Protein AF-A0A6L6R3C2-F1 (afdb_monomer_lite)

Sequence (253 aa):
MSSRANVQSPATWKSRLSQTGWVLLPLRMFLGITLVYAGLLKFFDASYLDPNSPNGVQAQMLASAATSPISGLVTFSAEHATLFGLSIAFGELIAGLGIVLGVWTRVAALGGLLLSLSFFLTVSWGTDPYFFGPDIVFLFAFTPLVIGGDGGVLSFAAVIARATRRRMRLAVPAPAFESQEIVADVHRRTVLRTGATVAVIGAGALAVGAIGRTVAGNTPTASAPAAGVPAATAAAASGSATPGGVKIADAAS

Radius of gyration: 25.11 Å; chains: 1; bounding box: 84×54×78 Å

Foldseek 3Di:
DDDPDPPPDPCDPVNLCVQLLSVCVVLLLVQLVVLQVQLVCLVPDPLQLDCPRCNHQLVQLCVLLVQFPPNVVSVVCSVVRNVVSNVSSVLSNVLSCCSQQLPPQLVSLVSQLVSLVVCLRRPQRPDPPSVLDCSVVSNVSSVSCNVVPNSLPNHPLVVLLQVLCVVVVHDPPDDPDDPPVVVVVSVVVSNVVSVVVVVVVVVVVVVVVVVVVVVVVPDDDDDDDDDDDDPPDDPDDDDPDDPDDDDPDDDDD

pLDDT: mean 71.11, std 18.71, range [26.91, 94.0]

Structure (mmCIF, N/CA/C/O backbone):
data_AF-A0A6L6R3C2-F1
#
_entry.id   AF-A0A6L6R3C2-F1
#
loop_
_atom_site.group_PDB
_atom_site.id
_atom_site.type_symbol
_atom_site.label_atom_id
_atom_site.label_alt_id
_atom_site.label_comp_id
_atom_site.label_asym_id
_atom_site.label_entity_id
_atom_site.label_seq_id
_atom_site.pdbx_PDB_ins_code
_atom_site.Cartn_x
_atom_site.Cartn_y
_atom_site.Cartn_z
_atom_site.occupancy
_atom_site.B_iso_or_equiv
_atom_site.auth_seq_id
_atom_site.auth_comp_id
_atom_site.auth_asym_id
_atom_site.auth_atom_id
_atom_site.pdbx_PDB_model_num
ATOM 1 N N . MET A 1 1 ? -34.754 17.563 41.483 1.00 44.62 1 MET A N 1
ATOM 2 C CA . MET A 1 1 ? -33.905 16.513 40.876 1.00 44.62 1 MET A CA 1
ATOM 3 C C . MET A 1 1 ? -33.628 16.897 39.424 1.00 44.62 1 MET A C 1
ATOM 5 O O . MET A 1 1 ? -34.374 16.501 38.542 1.00 44.62 1 MET A O 1
ATOM 9 N N . SER A 1 2 ? -32.624 17.745 39.173 1.00 43.47 2 SER A N 1
ATOM 10 C CA . SER A 1 2 ? -32.295 18.186 37.808 1.00 43.47 2 SER A CA 1
ATOM 11 C C . SER A 1 2 ? -31.292 17.233 37.171 1.00 43.47 2 SER A C 1
ATOM 13 O O . SER A 1 2 ? -30.131 17.178 37.574 1.00 43.47 2 SER A O 1
ATOM 15 N N . SER A 1 3 ? -31.768 16.491 36.174 1.00 59.44 3 SER A N 1
ATOM 16 C CA . SER A 1 3 ? -30.964 15.696 35.250 1.00 59.44 3 SER A CA 1
ATOM 17 C C . SER A 1 3 ? -30.033 16.630 34.471 1.00 59.44 3 SER A C 1
ATOM 19 O O . SER A 1 3 ? -30.483 17.405 33.627 1.00 59.44 3 SER A O 1
ATOM 21 N N . ARG A 1 4 ? -28.732 16.620 34.786 1.00 50.94 4 ARG A N 1
ATOM 22 C CA . ARG A 1 4 ? -27.731 17.303 33.960 1.00 50.94 4 ARG A CA 1
ATOM 23 C C . ARG A 1 4 ? -27.553 16.488 32.685 1.00 50.94 4 ARG A C 1
ATOM 25 O O . ARG A 1 4 ? -26.914 15.439 32.698 1.00 50.94 4 ARG A O 1
ATOM 32 N N . ALA A 1 5 ? -28.123 16.988 31.593 1.00 53.25 5 ALA A N 1
ATOM 33 C CA . ALA A 1 5 ? -27.791 16.555 30.249 1.00 53.25 5 ALA A CA 1
ATOM 34 C C . ALA A 1 5 ? -26.268 16.647 30.071 1.00 53.25 5 ALA A C 1
ATOM 36 O O . ALA A 1 5 ? -25.684 17.728 30.147 1.00 53.25 5 ALA A O 1
ATOM 37 N N . ASN A 1 6 ? -25.620 15.497 29.895 1.00 45.56 6 ASN A N 1
ATOM 38 C CA . ASN A 1 6 ? -24.204 15.407 29.581 1.00 45.56 6 ASN A CA 1
ATOM 39 C C . ASN A 1 6 ? -24.012 15.913 28.143 1.00 45.56 6 ASN A C 1
ATOM 41 O O . ASN A 1 6 ? -24.114 15.145 27.186 1.00 45.56 6 ASN A O 1
ATOM 45 N N . VAL A 1 7 ? -23.834 17.227 27.987 1.00 52.66 7 VAL A N 1
ATOM 46 C CA . VAL A 1 7 ? -23.493 17.849 26.706 1.00 52.66 7 VAL A CA 1
ATOM 47 C C . VAL A 1 7 ? -22.092 17.363 26.350 1.00 52.66 7 VAL A C 1
ATOM 49 O O . VAL A 1 7 ? -21.101 17.810 26.922 1.00 52.66 7 VAL A O 1
ATOM 52 N N . GLN A 1 8 ? -22.015 16.393 25.441 1.00 51.25 8 GLN A N 1
ATOM 53 C CA . GLN A 1 8 ? -20.756 15.937 24.865 1.00 51.25 8 GLN A CA 1
ATOM 54 C C . GLN A 1 8 ? -20.108 17.124 24.147 1.00 51.25 8 GLN A C 1
ATOM 56 O O . GLN A 1 8 ? -20.566 17.533 23.080 1.00 51.25 8 GLN A O 1
ATOM 61 N N . SER A 1 9 ? -19.064 17.704 24.743 1.00 55.22 9 SER A N 1
ATOM 62 C CA . SER A 1 9 ? -18.285 18.767 24.110 1.00 55.22 9 SER A CA 1
ATOM 63 C C . SER A 1 9 ? -17.802 18.300 22.730 1.00 55.22 9 SER A C 1
ATOM 65 O O . SER A 1 9 ? -17.261 17.192 22.629 1.00 55.22 9 SER A O 1
ATOM 67 N N . PRO A 1 10 ? -17.973 19.101 21.662 1.00 55.84 10 PRO A N 1
ATOM 68 C CA . PRO A 1 10 ? -17.524 18.721 20.330 1.00 55.84 10 PRO A CA 1
ATOM 69 C C . PRO A 1 10 ? -16.019 18.447 20.365 1.00 55.84 10 PRO A C 1
ATOM 71 O O . PRO A 1 10 ? -15.247 19.236 20.909 1.00 55.84 10 PRO A O 1
ATOM 74 N N . ALA A 1 11 ? -15.607 17.301 19.816 1.00 61.47 11 ALA A N 1
ATOM 75 C CA . ALA A 1 11 ? -14.215 16.868 19.803 1.00 61.47 11 ALA A CA 1
ATOM 76 C C . ALA A 1 11 ? -13.318 17.969 19.214 1.00 61.47 11 ALA A C 1
ATOM 78 O O . ALA A 1 11 ? -13.349 18.240 18.011 1.00 61.47 11 ALA A O 1
ATOM 79 N N . THR A 1 12 ? -12.529 18.614 20.073 1.00 75.75 12 THR A N 1
ATOM 80 C CA . TH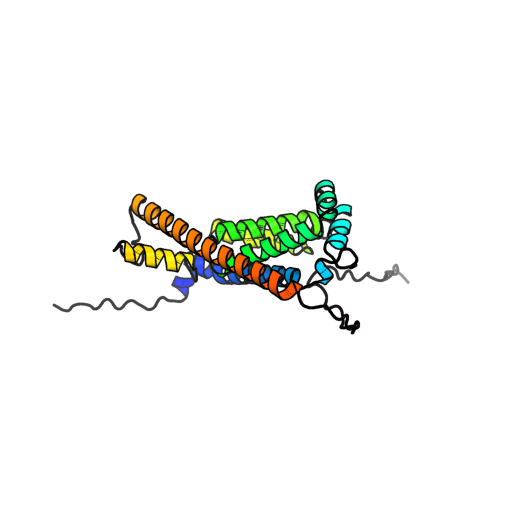R A 1 12 ? -11.625 19.701 19.692 1.00 75.75 12 THR A CA 1
ATOM 81 C C . THR A 1 12 ? -10.519 19.163 18.781 1.00 75.75 12 THR A C 1
ATOM 83 O O . THR A 1 12 ? -10.113 18.005 18.903 1.00 75.75 12 THR A O 1
ATOM 86 N N . TRP A 1 13 ? -10.000 19.996 17.872 1.00 68.06 13 TRP A N 1
ATOM 87 C CA . TRP A 1 13 ? -8.910 19.643 16.943 1.00 68.06 13 TRP A CA 1
ATOM 88 C C . TRP A 1 13 ? -7.701 19.006 17.651 1.00 68.06 13 TRP A C 1
ATOM 90 O O . TRP A 1 13 ? -7.131 18.029 17.169 1.00 68.06 13 TRP A O 1
ATOM 100 N N . LYS A 1 14 ? -7.389 19.473 18.867 1.00 71.69 14 LYS A N 1
ATOM 101 C CA . LYS A 1 14 ? -6.344 18.903 19.731 1.00 71.69 14 LYS A CA 1
ATOM 102 C C . LYS A 1 14 ? -6.586 17.427 20.084 1.00 71.69 14 LYS A C 1
ATOM 104 O O . LYS A 1 14 ? -5.636 16.656 20.084 1.00 71.69 14 LYS A O 1
ATOM 109 N N . SER A 1 15 ? -7.837 17.017 20.317 1.00 70.25 15 SER A N 1
ATOM 110 C CA . SER A 1 15 ? -8.181 15.610 20.599 1.00 70.25 15 SER A CA 1
ATOM 111 C C . SER A 1 15 ? -8.062 14.696 19.375 1.00 70.25 15 SER A C 1
ATOM 113 O O . SER A 1 15 ? -7.921 13.486 19.522 1.00 70.25 15 SER A O 1
ATOM 115 N N . ARG A 1 16 ? -8.117 15.260 18.159 1.00 68.06 16 ARG A N 1
ATOM 116 C CA . ARG A 1 16 ? -7.862 14.507 16.925 1.00 68.06 16 ARG A CA 1
ATOM 117 C C . ARG A 1 16 ? -6.367 14.317 16.717 1.00 68.06 16 ARG A C 1
ATOM 119 O O . ARG A 1 16 ? -5.947 13.209 16.425 1.00 68.06 16 ARG A O 1
ATOM 126 N N . LEU A 1 17 ? -5.563 15.354 16.952 1.00 67.62 17 LEU A N 1
ATOM 127 C CA . LEU A 1 17 ? -4.101 15.281 16.843 1.00 67.62 17 LEU A CA 1
ATOM 128 C C . LEU A 1 17 ? -3.444 14.358 17.881 1.00 67.62 17 LEU A C 1
ATOM 130 O O . LEU A 1 17 ? -2.352 13.863 17.637 1.00 67.62 17 LEU A O 1
ATOM 134 N N . SER A 1 18 ? -4.093 14.086 19.016 1.00 67.50 18 SER A N 1
ATOM 135 C CA . SER A 1 18 ? -3.603 13.086 19.973 1.00 67.50 18 SER A CA 1
ATOM 136 C C . SER A 1 18 ? -3.892 11.641 19.549 1.00 67.50 18 SER A C 1
ATOM 138 O O . SER A 1 18 ? -3.352 10.709 20.140 1.00 67.50 18 SER A O 1
ATOM 140 N N . GLN A 1 19 ? -4.732 11.428 18.531 1.00 79.00 19 GLN A N 1
ATOM 141 C CA . GLN A 1 19 ? -5.006 10.104 17.984 1.00 79.00 19 GLN A CA 1
ATOM 142 C C . GLN A 1 19 ? -4.028 9.805 16.847 1.00 79.00 19 GLN A C 1
ATOM 144 O O . GLN A 1 19 ? -4.061 10.446 15.796 1.00 79.00 19 GLN A O 1
ATOM 149 N N . THR A 1 20 ? -3.207 8.768 17.027 1.00 78.38 20 THR A N 1
ATOM 150 C CA . THR A 1 20 ? -2.186 8.320 16.063 1.00 78.38 20 THR A CA 1
ATOM 151 C C . THR A 1 20 ? -2.719 8.200 14.630 1.00 78.38 20 THR A C 1
ATOM 153 O O . THR A 1 20 ? -2.033 8.579 13.686 1.00 78.38 20 THR A O 1
ATOM 156 N N . GLY A 1 21 ? -3.967 7.747 14.452 1.00 80.38 21 GLY A N 1
ATOM 157 C CA . GLY A 1 21 ? -4.577 7.598 13.127 1.00 80.38 21 GLY A CA 1
ATOM 158 C C . GLY A 1 21 ? -4.768 8.909 12.357 1.00 80.38 21 GLY A C 1
ATOM 159 O O . GLY A 1 21 ? -4.626 8.910 11.141 1.00 80.38 21 GLY A O 1
ATOM 160 N N . TRP A 1 22 ? -5.046 10.030 13.031 1.00 82.62 22 TRP A N 1
ATOM 161 C CA . TRP A 1 22 ? -5.180 11.338 12.371 1.00 82.62 22 TRP A CA 1
ATOM 162 C C . TRP A 1 22 ? -3.826 11.944 12.011 1.00 82.62 22 TRP A C 1
ATOM 164 O O . TRP A 1 22 ? -3.711 12.588 10.973 1.00 82.62 22 TRP A O 1
ATOM 174 N N . VAL A 1 23 ? -2.805 11.709 12.838 1.00 87.19 23 VAL A N 1
ATOM 175 C CA . VAL A 1 23 ? -1.434 12.179 12.583 1.00 87.19 23 VAL A CA 1
ATOM 176 C C . VAL A 1 23 ? -0.817 11.447 11.395 1.00 87.19 23 VAL A C 1
ATOM 178 O O . VAL A 1 23 ? -0.173 12.066 10.555 1.00 87.19 23 VAL A O 1
ATOM 181 N N . LEU A 1 24 ? -1.053 10.137 11.288 1.00 88.06 24 LEU A N 1
ATOM 182 C CA . LEU A 1 24 ? -0.548 9.328 10.179 1.00 88.06 24 LEU A CA 1
ATOM 183 C C . LEU A 1 24 ? -1.368 9.485 8.895 1.00 88.06 24 LEU A C 1
ATOM 185 O O . LEU A 1 24 ? -0.933 9.022 7.845 1.00 88.06 24 LEU A O 1
ATOM 189 N N . LEU A 1 25 ? -2.538 10.128 8.943 1.00 89.62 25 LEU A N 1
ATOM 190 C CA . LEU A 1 25 ? -3.446 10.196 7.801 1.00 89.62 25 LEU A CA 1
ATOM 191 C C . LEU A 1 25 ? -2.860 10.925 6.579 1.00 89.62 25 LEU A C 1
ATOM 193 O O . LEU A 1 25 ? -2.966 10.376 5.483 1.00 89.62 25 LEU A O 1
ATOM 197 N N . PRO A 1 26 ? -2.218 12.104 6.707 1.00 92.25 26 PRO A N 1
ATOM 198 C CA . PRO A 1 26 ? -1.618 12.778 5.557 1.00 92.25 26 PRO A CA 1
ATOM 199 C C . PRO A 1 26 ? -0.514 11.934 4.915 1.00 92.25 26 PRO A C 1
ATOM 201 O O . PRO A 1 26 ? -0.502 11.755 3.701 1.00 92.25 26 PRO A O 1
ATOM 204 N N . LEU A 1 27 ? 0.354 11.342 5.743 1.00 92.81 27 LEU A N 1
ATOM 205 C CA . LEU A 1 27 ? 1.420 10.444 5.298 1.00 92.81 27 LEU A CA 1
ATOM 206 C C . LEU A 1 27 ? 0.847 9.219 4.575 1.00 92.81 27 LEU A C 1
ATOM 208 O O . LEU A 1 27 ? 1.305 8.853 3.495 1.00 92.81 27 LEU A O 1
ATOM 212 N N . ARG A 1 28 ? -0.203 8.620 5.143 1.00 92.50 28 ARG A N 1
ATOM 213 C CA . ARG A 1 28 ? -0.922 7.477 4.573 1.00 92.50 28 ARG A CA 1
ATOM 214 C C . ARG A 1 28 ? -1.489 7.793 3.195 1.00 92.50 28 ARG A C 1
ATOM 216 O O . ARG A 1 28 ? -1.320 6.996 2.277 1.00 92.50 28 ARG A O 1
ATOM 223 N N . MET A 1 29 ? -2.158 8.936 3.055 1.00 93.38 29 MET A N 1
ATOM 224 C CA . MET A 1 29 ? -2.738 9.354 1.780 1.00 93.38 29 MET A CA 1
ATOM 225 C C . MET A 1 29 ? -1.647 9.631 0.751 1.00 93.38 29 MET A C 1
ATOM 227 O O . MET A 1 29 ? -1.752 9.146 -0.368 1.00 93.38 29 MET A O 1
ATOM 231 N N . PHE A 1 30 ? -0.583 10.335 1.138 1.00 94.00 30 PHE A N 1
ATOM 232 C CA . PHE A 1 30 ? 0.537 10.625 0.248 1.00 94.00 30 PHE A CA 1
ATOM 233 C C . PHE A 1 30 ? 1.193 9.344 -0.287 1.00 94.00 30 PHE A C 1
ATOM 235 O O . PHE A 1 30 ? 1.279 9.159 -1.499 1.00 94.00 30 PHE A O 1
ATOM 242 N N . LEU A 1 31 ? 1.582 8.421 0.596 1.00 93.50 31 LEU A N 1
ATOM 243 C CA . LEU A 1 31 ? 2.241 7.175 0.195 1.00 93.50 31 LEU A CA 1
ATOM 244 C C . LEU A 1 31 ? 1.310 6.247 -0.588 1.00 93.50 31 LEU A C 1
ATOM 246 O O . LEU A 1 31 ? 1.700 5.692 -1.613 1.00 93.50 31 LEU A O 1
ATOM 250 N N . GLY A 1 32 ? 0.066 6.100 -0.129 1.00 90.81 32 GLY A N 1
ATOM 251 C CA . GLY A 1 32 ? -0.917 5.248 -0.787 1.00 90.81 32 GLY A CA 1
ATOM 252 C C . GLY A 1 32 ? -1.272 5.742 -2.190 1.00 90.81 32 GLY A C 1
ATOM 253 O O . GLY A 1 32 ? -1.246 4.955 -3.132 1.00 90.81 32 GLY A O 1
ATOM 254 N N . ILE A 1 33 ? -1.552 7.041 -2.352 1.00 92.81 33 ILE A N 1
ATOM 255 C CA . ILE A 1 33 ? -1.865 7.635 -3.662 1.00 92.81 33 ILE A CA 1
ATOM 256 C C . ILE A 1 33 ? -0.663 7.540 -4.598 1.00 92.81 33 ILE A C 1
ATOM 258 O O . ILE A 1 33 ? -0.846 7.201 -5.762 1.00 92.81 33 ILE A O 1
ATOM 262 N N . THR A 1 34 ? 0.551 7.784 -4.098 1.00 91.94 34 THR A N 1
ATOM 263 C CA . THR A 1 34 ? 1.775 7.687 -4.908 1.00 91.94 34 THR A CA 1
ATOM 264 C C . THR A 1 34 ? 1.960 6.276 -5.464 1.00 91.94 34 THR A C 1
ATOM 266 O O . THR A 1 34 ? 2.214 6.127 -6.654 1.00 91.94 34 THR A O 1
ATOM 269 N N . LEU A 1 35 ? 1.752 5.237 -4.648 1.00 90.44 35 LEU A N 1
ATOM 270 C CA . LEU A 1 35 ? 1.818 3.847 -5.111 1.00 90.44 35 LEU A CA 1
ATOM 271 C C . LEU A 1 35 ? 0.712 3.502 -6.115 1.00 90.44 35 LEU A C 1
ATOM 273 O O . LEU A 1 35 ? 0.988 2.867 -7.129 1.00 90.44 35 LEU A O 1
ATOM 277 N N . VAL A 1 36 ? -0.528 3.943 -5.871 1.00 91.44 36 VAL A N 1
ATOM 278 C CA . VAL A 1 36 ? -1.625 3.746 -6.835 1.00 91.44 36 VAL A CA 1
ATOM 279 C C . VAL A 1 36 ? -1.284 4.413 -8.163 1.00 91.44 36 VAL A C 1
ATOM 281 O O . VAL A 1 36 ? -1.410 3.792 -9.212 1.00 91.44 36 VAL A O 1
ATOM 284 N N . TYR A 1 37 ? -0.825 5.661 -8.121 1.00 89.06 37 TYR A N 1
ATOM 285 C CA . TYR A 1 37 ? -0.452 6.415 -9.308 1.00 89.06 37 TYR A CA 1
ATOM 286 C C . TYR A 1 37 ? 0.697 5.744 -10.073 1.00 89.06 37 TYR A C 1
ATOM 288 O O . TYR A 1 37 ? 0.583 5.544 -11.280 1.00 89.06 37 TYR A O 1
ATOM 296 N N . ALA A 1 38 ? 1.757 5.329 -9.373 1.00 86.19 38 ALA A N 1
ATOM 297 C CA . ALA A 1 38 ? 2.889 4.621 -9.966 1.00 86.19 38 ALA A CA 1
ATOM 298 C C . ALA A 1 38 ? 2.462 3.300 -10.626 1.00 86.19 38 ALA A C 1
ATOM 300 O O . ALA A 1 38 ? 2.843 3.040 -11.769 1.00 86.19 38 ALA A O 1
ATOM 301 N N . GLY A 1 39 ? 1.620 2.512 -9.952 1.00 82.75 39 GLY A N 1
ATOM 302 C CA . GLY A 1 39 ? 1.100 1.257 -10.489 1.00 82.75 39 GLY A CA 1
ATOM 303 C C . GLY A 1 39 ? 0.225 1.470 -11.726 1.00 82.75 39 GLY A C 1
ATOM 304 O O . GLY A 1 39 ? 0.397 0.771 -12.721 1.00 82.75 39 GLY A O 1
ATOM 305 N N . LEU A 1 40 ? -0.674 2.464 -11.708 1.00 84.81 40 LEU A N 1
ATOM 306 C CA . LEU A 1 40 ? -1.515 2.796 -12.867 1.00 84.81 40 LEU A CA 1
ATOM 307 C C . LEU A 1 40 ? -0.676 3.269 -14.056 1.00 84.81 40 LEU A C 1
ATOM 309 O O . LEU A 1 40 ? -0.941 2.850 -15.179 1.00 84.81 40 LEU A O 1
ATOM 313 N N . LEU A 1 41 ? 0.347 4.093 -13.817 1.00 83.75 41 LEU A N 1
ATOM 314 C CA . LEU A 1 41 ? 1.250 4.547 -14.872 1.00 83.75 41 LEU A CA 1
ATOM 315 C C . LEU A 1 41 ? 1.933 3.353 -15.552 1.00 83.75 41 LEU A C 1
ATOM 317 O O . LEU A 1 41 ? 1.871 3.229 -16.770 1.00 83.75 41 LEU A O 1
ATOM 321 N N . LYS A 1 42 ? 2.488 2.424 -14.764 1.00 78.00 42 LYS A N 1
ATOM 322 C CA . LYS A 1 42 ? 3.115 1.196 -15.281 1.00 78.00 42 LYS A CA 1
ATOM 323 C C . LYS A 1 42 ? 2.128 0.258 -15.980 1.00 78.00 42 LYS A C 1
ATOM 325 O O . LYS A 1 42 ? 2.521 -0.498 -16.861 1.00 78.00 42 LYS A O 1
ATOM 330 N N . PHE A 1 43 ? 0.861 0.275 -15.571 1.00 73.56 43 PHE A N 1
ATOM 331 C CA . PHE A 1 43 ? -0.173 -0.596 -16.127 1.00 73.56 43 PHE A CA 1
ATOM 332 C C . PHE A 1 43 ? -0.720 -0.093 -17.467 1.00 73.56 43 PHE A C 1
ATOM 334 O O . PHE A 1 43 ? -1.055 -0.898 -18.334 1.00 73.56 43 PHE A O 1
ATOM 341 N N . PHE A 1 44 ? -0.830 1.227 -17.637 1.00 75.12 44 PHE A N 1
ATOM 342 C CA . PHE A 1 44 ? -1.374 1.838 -18.853 1.00 75.12 44 PHE A CA 1
ATOM 343 C C . PHE A 1 44 ? -0.311 2.252 -19.872 1.00 75.12 44 PHE A C 1
ATOM 345 O O . PHE A 1 44 ? -0.657 2.534 -21.019 1.00 75.12 44 PHE A O 1
ATOM 352 N N . ASP A 1 45 ? 0.964 2.271 -19.492 1.00 71.44 45 ASP A N 1
ATOM 353 C CA . ASP A 1 45 ? 2.049 2.561 -20.417 1.00 71.44 45 ASP A CA 1
ATOM 354 C C . ASP A 1 45 ? 2.471 1.301 -21.192 1.00 71.44 45 ASP A C 1
ATOM 356 O O . ASP A 1 45 ? 3.223 0.453 -20.711 1.00 71.44 45 ASP A O 1
ATOM 360 N N . ALA A 1 46 ? 1.997 1.179 -22.434 1.00 60.16 46 ALA A N 1
ATOM 361 C CA . ALA A 1 46 ? 2.383 0.087 -23.328 1.00 60.16 46 ALA A CA 1
ATOM 362 C C . ALA A 1 46 ? 3.888 0.097 -23.663 1.00 60.16 46 ALA A C 1
ATOM 364 O O . ALA A 1 46 ? 4.456 -0.959 -23.939 1.00 60.16 46 ALA A O 1
ATOM 365 N N . SER A 1 47 ? 4.543 1.264 -23.595 1.00 61.47 47 SER A N 1
ATOM 366 C CA . SER A 1 47 ? 5.979 1.406 -23.866 1.00 61.47 47 SER A CA 1
ATOM 367 C C . SER A 1 47 ? 6.861 0.957 -22.697 1.00 61.47 47 SER A C 1
ATOM 369 O O . SER A 1 47 ? 8.040 0.666 -22.896 1.00 61.47 47 SER A O 1
ATOM 371 N N . TYR A 1 48 ? 6.289 0.836 -21.493 1.00 61.59 48 TYR A N 1
ATOM 372 C CA . TYR A 1 48 ? 6.960 0.292 -20.311 1.00 61.59 48 TYR A CA 1
ATOM 373 C C . TYR A 1 48 ? 7.223 -1.216 -20.453 1.00 61.59 48 TYR A C 1
ATOM 375 O O . TYR A 1 48 ? 8.280 -1.705 -20.053 1.00 61.59 48 TYR A O 1
ATOM 383 N N . LEU A 1 49 ? 6.283 -1.953 -21.055 1.00 62.12 49 LEU A N 1
ATOM 384 C CA . LEU A 1 49 ? 6.364 -3.408 -21.235 1.00 62.12 49 LEU A CA 1
ATOM 385 C C . LEU A 1 49 ? 7.015 -3.840 -22.558 1.00 62.12 49 LEU A C 1
ATOM 387 O O . LEU A 1 49 ? 7.270 -5.033 -22.728 1.00 62.12 49 LEU A O 1
ATOM 391 N N . ASP A 1 50 ? 7.276 -2.905 -23.476 1.00 63.88 50 ASP A N 1
ATOM 392 C CA . ASP A 1 50 ? 7.940 -3.193 -24.747 1.00 63.88 50 ASP A CA 1
ATOM 393 C C . ASP A 1 50 ? 9.448 -3.436 -24.523 1.00 63.88 50 ASP A C 1
ATOM 395 O O . ASP A 1 50 ? 10.157 -2.520 -24.090 1.00 63.88 50 ASP A O 1
ATOM 399 N N . PRO A 1 51 ? 9.967 -4.643 -24.821 1.00 60.81 51 PRO A N 1
ATOM 400 C CA . PRO A 1 51 ? 11.388 -4.961 -24.673 1.00 60.81 51 PRO A CA 1
ATOM 401 C C . PRO A 1 51 ? 12.304 -4.123 -25.580 1.00 60.81 51 PRO A C 1
ATOM 403 O O . PRO A 1 51 ? 13.485 -3.967 -25.279 1.00 60.81 51 PRO A O 1
ATOM 406 N N . ASN A 1 52 ? 11.777 -3.544 -26.665 1.00 61.19 52 ASN A N 1
ATOM 407 C CA . ASN A 1 52 ? 12.554 -2.714 -27.592 1.00 61.19 52 ASN A CA 1
ATOM 408 C C . ASN A 1 52 ? 12.518 -1.218 -27.243 1.00 61.19 52 ASN A C 1
ATOM 410 O O . ASN A 1 52 ? 13.165 -0.411 -27.915 1.00 61.19 52 ASN A O 1
ATOM 414 N N . SER A 1 53 ? 11.759 -0.827 -26.215 1.00 63.38 53 SER A N 1
ATOM 415 C CA . SER A 1 53 ? 11.681 0.564 -25.782 1.00 63.38 53 SER A CA 1
ATOM 416 C C . SER A 1 53 ? 12.933 0.943 -24.986 1.00 63.38 53 SER A C 1
ATOM 418 O O . SER A 1 53 ? 13.230 0.304 -23.973 1.00 63.38 53 SER A O 1
ATOM 420 N N . PRO A 1 54 ? 13.645 2.025 -25.354 1.00 59.50 54 PRO A N 1
ATOM 421 C CA . PRO A 1 54 ? 14.803 2.498 -24.596 1.00 59.50 54 PRO A CA 1
ATOM 422 C C . PRO A 1 54 ? 14.445 2.951 -23.169 1.00 59.50 54 PRO A C 1
ATOM 424 O O . PRO A 1 54 ? 15.323 3.011 -22.315 1.00 59.50 54 PRO A O 1
ATOM 427 N N . ASN A 1 55 ? 13.161 3.216 -22.895 1.00 61.12 55 ASN A N 1
ATOM 428 C CA . ASN A 1 55 ? 12.646 3.554 -21.565 1.00 61.12 55 ASN A CA 1
ATOM 429 C C . ASN A 1 55 ? 11.877 2.395 -20.902 1.00 61.12 55 ASN A C 1
ATOM 431 O O . ASN A 1 55 ? 11.302 2.586 -19.829 1.00 61.12 55 ASN A O 1
ATOM 435 N N . GLY A 1 56 ? 11.840 1.214 -21.527 1.00 61.00 56 GLY A N 1
ATOM 436 C CA . GLY A 1 56 ? 11.117 0.046 -21.027 1.00 61.00 56 GLY A CA 1
ATOM 437 C C . GLY A 1 56 ? 11.754 -0.570 -19.777 1.00 61.00 56 GLY A C 1
ATOM 438 O O . GLY A 1 56 ? 12.920 -0.326 -19.455 1.00 61.00 56 GLY A O 1
ATOM 439 N N . VAL A 1 57 ? 10.998 -1.427 -19.082 1.00 65.88 57 VAL A N 1
ATOM 440 C CA . VAL A 1 57 ? 11.456 -2.137 -17.867 1.00 65.88 57 VAL A CA 1
ATOM 441 C C . VAL A 1 57 ? 12.754 -2.883 -18.101 1.00 65.88 57 VAL A C 1
ATOM 443 O O . VAL A 1 57 ? 13.630 -2.873 -17.244 1.00 65.88 57 VAL A O 1
ATOM 446 N N . GLN A 1 58 ? 12.889 -3.524 -19.260 1.00 61.56 58 GLN A N 1
ATOM 447 C CA . GLN A 1 58 ? 14.065 -4.323 -19.572 1.00 61.56 58 GLN A CA 1
ATOM 448 C C . GLN A 1 58 ? 15.330 -3.461 -19.639 1.00 61.56 58 GLN A C 1
ATOM 450 O O . GLN A 1 58 ? 16.337 -3.809 -19.026 1.00 61.56 58 GLN A O 1
ATOM 455 N N . ALA A 1 59 ? 15.262 -2.307 -20.310 1.00 63.44 59 ALA A N 1
ATOM 456 C CA . ALA A 1 59 ? 16.373 -1.364 -20.386 1.00 63.44 59 ALA A CA 1
ATOM 457 C C . ALA A 1 59 ? 16.735 -0.811 -18.997 1.00 63.44 59 ALA A C 1
ATOM 459 O O . ALA A 1 59 ? 17.911 -0.771 -18.633 1.00 63.44 59 ALA A O 1
ATOM 460 N N . GLN A 1 60 ? 15.729 -0.472 -18.182 1.00 69.00 60 GLN A N 1
ATOM 461 C CA . GLN A 1 60 ? 15.938 0.002 -16.809 1.00 69.00 60 GLN A CA 1
ATOM 462 C C . GLN A 1 60 ? 16.561 -1.075 -15.908 1.00 69.00 60 GLN A C 1
ATOM 464 O O . GLN A 1 60 ? 17.466 -0.782 -15.124 1.00 69.00 60 GLN A O 1
ATOM 469 N N . MET A 1 61 ? 16.115 -2.328 -16.028 1.00 66.44 61 MET A N 1
ATOM 470 C CA . MET A 1 61 ? 16.654 -3.458 -15.268 1.00 66.44 61 MET A CA 1
ATOM 471 C C . MET A 1 61 ? 18.093 -3.782 -15.668 1.00 66.44 61 MET A C 1
ATOM 473 O O . MET A 1 61 ? 18.924 -3.991 -14.790 1.00 66.44 61 MET A O 1
ATOM 477 N N . LEU A 1 62 ? 18.418 -3.770 -16.963 1.00 65.94 62 LEU A N 1
ATOM 478 C CA . LEU A 1 62 ? 19.787 -3.987 -17.441 1.00 65.94 62 LEU A CA 1
ATOM 479 C C . LEU A 1 62 ? 20.732 -2.861 -16.999 1.00 65.94 62 LEU A C 1
ATOM 481 O O . LEU A 1 62 ? 21.846 -3.142 -16.557 1.00 65.94 62 LEU A O 1
ATOM 485 N N . ALA A 1 63 ? 20.277 -1.605 -17.043 1.00 64.38 63 ALA A N 1
ATOM 486 C CA . ALA A 1 63 ? 21.036 -0.466 -16.526 1.00 64.38 63 ALA A CA 1
ATOM 487 C C . ALA A 1 63 ? 21.271 -0.576 -15.007 1.00 64.38 63 ALA A C 1
ATOM 489 O O . ALA A 1 63 ? 22.375 -0.322 -14.531 1.00 64.38 63 ALA A O 1
ATOM 490 N N . SER A 1 64 ? 20.259 -1.024 -14.260 1.00 61.53 64 SER A N 1
ATOM 491 C CA . SER A 1 64 ? 20.342 -1.253 -12.810 1.00 61.53 64 SER A CA 1
ATOM 492 C C . SER A 1 64 ? 21.251 -2.436 -12.451 1.00 61.53 64 SER A C 1
ATOM 494 O O . SER A 1 64 ? 21.965 -2.403 -11.451 1.00 61.53 64 SER A O 1
ATOM 496 N N . ALA A 1 65 ? 21.269 -3.493 -13.268 1.00 66.25 65 ALA A N 1
ATOM 497 C CA . ALA A 1 65 ? 22.108 -4.669 -13.037 1.00 66.25 65 ALA A CA 1
ATOM 498 C C . ALA A 1 65 ? 23.611 -4.350 -13.092 1.00 66.25 65 ALA A C 1
ATOM 500 O O . ALA A 1 65 ? 24.399 -5.032 -12.440 1.00 66.25 65 ALA A O 1
ATOM 501 N N . ALA A 1 66 ? 24.005 -3.316 -13.843 1.00 64.00 66 ALA A N 1
ATOM 502 C CA . ALA A 1 66 ? 25.400 -2.902 -13.979 1.00 64.00 66 ALA A CA 1
ATOM 503 C C . ALA A 1 66 ? 25.974 -2.251 -12.707 1.00 64.00 66 ALA A C 1
ATOM 505 O O . ALA A 1 66 ? 27.185 -2.279 -12.500 1.00 64.00 66 ALA A O 1
ATOM 506 N N . THR A 1 67 ? 25.123 -1.672 -11.856 1.00 63.34 67 THR A N 1
ATOM 507 C CA . THR A 1 67 ? 25.529 -0.888 -10.675 1.00 63.34 67 THR A CA 1
ATOM 508 C C . THR A 1 67 ? 24.992 -1.440 -9.353 1.00 63.34 67 THR A C 1
ATOM 510 O O . THR A 1 67 ? 25.460 -1.031 -8.291 1.00 63.34 67 THR A O 1
ATOM 513 N N . SER A 1 68 ? 24.044 -2.381 -9.385 1.00 66.38 68 SER A N 1
ATOM 514 C CA . SER A 1 68 ? 23.414 -2.945 -8.187 1.00 66.38 68 SER A CA 1
ATOM 515 C C . SER A 1 68 ? 24.265 -4.033 -7.502 1.00 66.38 68 SER A C 1
ATOM 517 O O . SER A 1 68 ? 24.806 -4.916 -8.174 1.00 66.38 68 SER A O 1
ATOM 519 N N . PRO A 1 69 ? 24.306 -4.079 -6.153 1.00 64.00 69 PRO A N 1
ATOM 520 C CA . PRO A 1 69 ? 24.973 -5.126 -5.376 1.00 64.00 69 PRO A CA 1
ATOM 521 C C . PRO A 1 69 ? 24.282 -6.492 -5.503 1.00 64.00 69 PRO A C 1
ATOM 523 O O . PRO A 1 69 ? 24.833 -7.503 -5.075 1.00 64.00 69 PRO A O 1
ATOM 526 N N . ILE A 1 70 ? 23.082 -6.533 -6.092 1.00 65.81 70 ILE A N 1
ATOM 527 C CA . ILE A 1 70 ? 22.284 -7.745 -6.311 1.00 65.81 70 ILE A CA 1
ATOM 528 C C . ILE A 1 70 ? 22.201 -8.071 -7.812 1.00 65.81 70 ILE A C 1
ATOM 530 O O . ILE A 1 70 ? 21.211 -8.625 -8.294 1.00 65.81 70 ILE A O 1
ATOM 534 N N . SER A 1 71 ? 23.246 -7.725 -8.567 1.00 66.25 71 SER A N 1
ATOM 535 C CA . SER A 1 71 ? 23.298 -7.836 -10.030 1.00 66.25 71 SER A CA 1
ATOM 536 C C . SER A 1 71 ? 22.802 -9.184 -10.568 1.00 66.25 71 SER A C 1
ATOM 538 O O . SER A 1 71 ? 22.034 -9.192 -11.523 1.00 66.25 71 SER A O 1
ATOM 540 N N . GLY A 1 72 ? 23.128 -10.304 -9.909 1.00 65.56 72 GLY A N 1
ATOM 541 C CA . GLY A 1 72 ? 22.682 -11.647 -10.305 1.00 65.56 72 GLY A CA 1
ATOM 542 C C . GLY A 1 72 ? 21.165 -11.894 -10.240 1.00 65.56 72 GLY A C 1
ATOM 543 O O . GLY A 1 72 ? 20.634 -12.627 -11.070 1.00 65.56 72 GLY A O 1
ATOM 544 N N . LEU A 1 73 ? 20.438 -11.281 -9.294 1.00 62.88 73 LEU A N 1
ATOM 545 C CA . LEU A 1 73 ? 18.966 -11.372 -9.263 1.00 62.88 73 LEU A CA 1
ATOM 546 C C . LEU A 1 73 ? 18.325 -10.397 -10.256 1.00 62.88 73 LEU A C 1
ATOM 548 O O . LEU A 1 73 ? 17.254 -10.679 -10.800 1.00 62.88 73 LEU A O 1
ATOM 552 N N . VAL A 1 74 ? 18.978 -9.263 -10.516 1.00 66.31 74 VAL A N 1
ATOM 553 C CA . VAL A 1 74 ? 18.484 -8.254 -11.460 1.00 66.31 74 VAL A CA 1
ATOM 554 C C . VAL A 1 74 ? 18.636 -8.734 -12.905 1.00 66.31 74 VAL A C 1
ATOM 556 O O . VAL A 1 74 ? 17.704 -8.557 -13.685 1.00 66.31 74 VAL A O 1
ATOM 559 N N . THR A 1 75 ? 19.731 -9.413 -13.265 1.00 65.00 75 THR A N 1
ATOM 560 C CA . THR A 1 75 ? 19.891 -10.023 -14.599 1.00 65.00 75 THR A CA 1
ATOM 561 C C . THR A 1 75 ? 18.864 -11.121 -14.861 1.00 65.00 75 THR A C 1
ATOM 563 O O . THR A 1 75 ? 18.252 -11.121 -15.925 1.00 65.00 75 THR A O 1
ATOM 566 N N . PHE A 1 76 ? 18.579 -11.988 -13.882 1.00 67.31 76 PHE A N 1
ATOM 567 C CA . PHE A 1 76 ? 17.496 -12.976 -14.005 1.00 67.31 76 PHE A CA 1
ATOM 568 C C . PHE A 1 76 ? 16.119 -12.311 -14.174 1.00 67.31 76 PHE A C 1
ATOM 570 O O . PHE A 1 76 ? 15.284 -12.747 -14.969 1.00 67.31 76 PHE A O 1
ATOM 577 N N . SER A 1 77 ? 15.889 -11.213 -13.452 1.00 63.84 77 SER A N 1
ATOM 578 C CA . SER A 1 77 ? 14.659 -10.427 -13.589 1.00 63.84 77 SER A CA 1
ATOM 579 C C . SER A 1 77 ? 14.560 -9.755 -14.963 1.00 63.84 77 SER A C 1
ATOM 581 O O . SER A 1 77 ? 13.463 -9.657 -15.507 1.00 63.84 77 SER A O 1
ATOM 583 N N . ALA A 1 78 ? 15.689 -9.352 -15.556 1.00 66.00 78 ALA A N 1
ATOM 584 C CA . ALA A 1 78 ? 15.754 -8.746 -16.884 1.00 66.00 78 ALA A CA 1
ATOM 585 C C . ALA A 1 78 ? 15.431 -9.736 -18.019 1.00 66.00 78 ALA A C 1
ATOM 587 O O . ALA A 1 78 ? 14.861 -9.328 -19.032 1.00 66.00 78 ALA A O 1
ATOM 588 N N . GLU A 1 79 ? 15.723 -11.031 -17.848 1.00 70.44 79 GLU A N 1
ATOM 589 C CA . GLU A 1 79 ? 15.297 -12.083 -18.791 1.00 70.44 79 GLU A CA 1
ATOM 590 C C . GLU A 1 79 ? 13.767 -12.230 -18.837 1.00 70.44 79 GLU A C 1
ATOM 592 O O . GLU A 1 79 ? 13.197 -12.548 -19.879 1.00 70.44 79 GLU A O 1
ATOM 597 N N . HIS A 1 80 ? 13.089 -11.929 -17.725 1.00 71.06 80 HIS A N 1
ATOM 598 C CA . HIS A 1 80 ? 11.631 -11.973 -17.585 1.00 71.06 80 HIS A CA 1
ATOM 599 C C . HIS A 1 80 ? 11.050 -10.585 -17.266 1.00 71.06 80 HIS A C 1
ATOM 601 O O . HIS A 1 80 ? 10.093 -10.462 -16.492 1.00 71.06 80 HIS A O 1
ATOM 607 N N . ALA A 1 81 ? 11.617 -9.534 -17.871 1.00 70.94 81 ALA A N 1
ATOM 608 C CA . ALA A 1 81 ? 11.336 -8.137 -17.533 1.00 70.94 81 ALA A CA 1
ATOM 609 C C . ALA A 1 81 ? 9.842 -7.785 -17.585 1.00 70.94 81 ALA A C 1
ATOM 611 O O . ALA A 1 81 ? 9.339 -7.082 -16.713 1.00 70.94 81 ALA A O 1
ATOM 612 N N . THR A 1 82 ? 9.099 -8.321 -18.555 1.00 70.75 82 THR A N 1
ATOM 613 C CA . THR A 1 82 ? 7.653 -8.090 -18.674 1.00 70.75 82 THR A CA 1
ATOM 614 C C . THR A 1 82 ? 6.880 -8.672 -17.487 1.00 70.75 82 THR A C 1
ATOM 616 O O . THR A 1 82 ? 5.983 -8.023 -16.954 1.00 70.75 82 THR A O 1
ATOM 619 N N . LEU A 1 83 ? 7.237 -9.880 -17.033 1.00 73.81 83 LEU A N 1
ATOM 620 C CA . LEU A 1 83 ? 6.569 -10.542 -15.909 1.00 73.81 83 LEU A CA 1
ATOM 621 C C . LEU A 1 83 ? 6.883 -9.833 -14.588 1.00 73.81 83 LEU A C 1
ATOM 623 O O . LEU A 1 83 ? 5.979 -9.597 -13.781 1.00 73.81 83 LEU A O 1
ATOM 627 N N . PHE A 1 84 ? 8.146 -9.466 -14.375 1.00 76.69 84 PHE A N 1
ATOM 628 C CA . PHE A 1 84 ? 8.555 -8.730 -13.182 1.00 76.69 84 PHE A CA 1
ATOM 629 C C . PHE A 1 84 ? 7.992 -7.309 -13.163 1.00 76.69 84 PHE A C 1
ATOM 631 O O . PHE A 1 84 ? 7.438 -6.901 -12.146 1.00 76.69 84 PHE A O 1
ATOM 638 N N . GLY A 1 85 ? 8.055 -6.582 -14.280 1.00 77.62 85 GLY A N 1
ATOM 639 C CA . GLY A 1 85 ? 7.473 -5.245 -14.412 1.00 77.62 85 GLY A CA 1
ATOM 640 C C . GLY A 1 85 ? 5.973 -5.239 -14.124 1.00 77.62 85 GLY A C 1
ATOM 641 O O . GLY A 1 85 ? 5.485 -4.395 -13.372 1.00 77.62 85 GLY A O 1
ATOM 642 N N . LEU A 1 86 ? 5.248 -6.242 -14.629 1.00 79.88 86 LEU A N 1
ATOM 643 C CA . LEU A 1 86 ? 3.827 -6.409 -14.336 1.00 79.88 86 LEU A CA 1
ATOM 644 C C . LEU A 1 86 ? 3.581 -6.750 -12.857 1.00 79.88 86 LEU A C 1
ATOM 646 O O . LEU A 1 86 ? 2.684 -6.187 -12.234 1.00 79.88 86 LEU A O 1
ATOM 650 N N . SER A 1 87 ? 4.396 -7.632 -12.274 1.00 83.94 87 SER A N 1
ATOM 651 C CA . SER A 1 87 ? 4.303 -7.998 -10.853 1.00 83.94 87 SER A CA 1
ATOM 652 C C . SER A 1 87 ? 4.545 -6.796 -9.938 1.00 83.94 87 SER A C 1
ATOM 654 O O . SER A 1 87 ? 3.833 -6.620 -8.951 1.00 83.94 87 SER A O 1
ATOM 656 N N . ILE A 1 88 ? 5.505 -5.941 -10.295 1.00 84.31 88 ILE A N 1
ATOM 657 C CA . ILE A 1 88 ? 5.787 -4.680 -9.609 1.00 84.31 88 ILE A CA 1
ATOM 658 C C . ILE A 1 88 ? 4.586 -3.739 -9.723 1.00 84.31 88 ILE A C 1
ATOM 660 O O . ILE A 1 88 ? 4.103 -3.262 -8.699 1.00 84.31 88 ILE A O 1
ATOM 664 N N . ALA A 1 89 ? 4.051 -3.526 -10.930 1.00 84.88 89 ALA A N 1
ATOM 665 C CA . ALA A 1 89 ? 2.894 -2.654 -11.147 1.00 84.88 89 ALA A CA 1
ATOM 666 C C . ALA A 1 89 ? 1.669 -3.101 -10.328 1.00 84.88 89 ALA A C 1
ATOM 668 O O . ALA A 1 89 ? 1.016 -2.289 -9.667 1.00 84.88 89 ALA A O 1
ATOM 669 N N . PHE A 1 90 ? 1.384 -4.408 -10.306 1.00 85.38 90 PHE A N 1
ATOM 670 C CA . PHE A 1 90 ? 0.324 -4.966 -9.464 1.00 85.38 90 PHE A CA 1
ATOM 671 C C . PHE A 1 90 ? 0.629 -4.835 -7.972 1.00 85.38 90 PHE A C 1
ATOM 673 O O . PHE A 1 90 ? -0.269 -4.498 -7.200 1.00 85.38 90 PHE A O 1
ATOM 680 N N . GLY A 1 91 ? 1.872 -5.087 -7.557 1.00 86.38 91 GLY A N 1
ATOM 681 C CA . GLY A 1 91 ? 2.309 -4.941 -6.171 1.00 86.38 91 GLY A CA 1
ATOM 682 C C . GLY A 1 91 ? 2.109 -3.517 -5.658 1.00 86.38 91 GLY A C 1
ATOM 683 O O . GLY A 1 91 ? 1.510 -3.327 -4.599 1.00 86.38 91 GLY A O 1
ATOM 684 N N . GLU A 1 92 ? 2.525 -2.521 -6.442 1.00 91.12 92 GLU A N 1
ATOM 685 C CA . GLU A 1 92 ? 2.317 -1.102 -6.149 1.00 91.12 92 GLU A CA 1
ATOM 686 C C . GLU A 1 92 ? 0.827 -0.761 -6.060 1.00 91.12 92 GLU A C 1
ATOM 688 O O . GLU A 1 92 ? 0.394 -0.139 -5.089 1.00 91.12 92 GLU A O 1
ATOM 693 N N . LEU A 1 93 ? 0.013 -1.226 -7.011 1.00 89.12 93 LEU A N 1
ATOM 694 C CA . LEU A 1 93 ? -1.418 -0.929 -7.028 1.00 89.12 93 LEU A CA 1
ATOM 695 C C . LEU A 1 93 ? -2.158 -1.551 -5.833 1.00 89.12 93 LEU A C 1
ATOM 697 O O . LEU A 1 93 ? -2.946 -0.874 -5.169 1.00 89.12 93 LEU A O 1
ATOM 701 N N . ILE A 1 94 ? -1.897 -2.826 -5.528 1.00 89.31 94 ILE A N 1
ATOM 702 C CA . ILE A 1 94 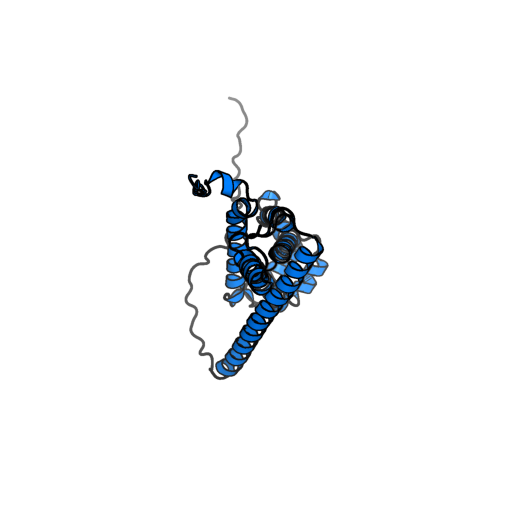? -2.525 -3.540 -4.406 1.00 89.31 94 ILE A CA 1
ATOM 703 C C . ILE A 1 94 ? -2.088 -2.925 -3.073 1.00 89.31 94 ILE A C 1
ATOM 705 O O . ILE A 1 94 ? -2.936 -2.669 -2.211 1.00 89.31 94 ILE A O 1
ATOM 709 N N . ALA A 1 95 ? -0.791 -2.653 -2.900 1.00 91.06 95 ALA A N 1
ATOM 710 C CA . ALA A 1 95 ? -0.275 -2.012 -1.694 1.00 91.06 95 ALA A CA 1
ATOM 711 C C . ALA A 1 95 ? -0.848 -0.596 -1.533 1.00 91.06 95 ALA A C 1
ATOM 713 O O . ALA A 1 95 ? -1.372 -0.257 -0.470 1.00 91.06 95 ALA A O 1
ATOM 714 N N . GLY A 1 96 ? -0.836 0.207 -2.597 1.00 91.00 96 GLY A N 1
ATOM 715 C CA . GLY A 1 96 ? -1.386 1.559 -2.603 1.00 91.00 96 GLY A CA 1
ATOM 716 C C . GLY A 1 96 ? -2.870 1.586 -2.236 1.00 91.00 96 GLY A C 1
ATOM 717 O O . GLY A 1 96 ? -3.266 2.307 -1.317 1.00 91.00 96 GLY A O 1
ATOM 718 N N . LEU A 1 97 ? -3.691 0.742 -2.870 1.00 90.88 97 LEU A N 1
ATOM 719 C CA . LEU A 1 97 ? -5.121 0.636 -2.561 1.00 90.88 97 LEU A CA 1
ATOM 720 C C . LEU A 1 97 ? -5.367 0.140 -1.132 1.00 90.88 97 LEU A C 1
ATOM 722 O O . LEU A 1 97 ? -6.221 0.693 -0.439 1.00 90.88 97 LEU A O 1
ATOM 726 N N . GLY A 1 98 ? -4.609 -0.854 -0.660 1.00 89.00 98 GLY A N 1
ATOM 727 C CA . GLY A 1 98 ? -4.699 -1.342 0.719 1.00 89.00 98 GLY A CA 1
ATOM 728 C C . GLY A 1 98 ? -4.420 -0.237 1.741 1.00 89.00 98 GLY A C 1
ATOM 729 O O . GLY A 1 98 ? -5.168 -0.077 2.711 1.00 89.00 98 GLY A O 1
ATOM 730 N N . ILE A 1 99 ? -3.405 0.591 1.478 1.00 92.19 99 ILE A N 1
ATOM 731 C CA . ILE A 1 99 ? -3.063 1.750 2.306 1.00 92.19 99 ILE A CA 1
ATOM 732 C C . ILE A 1 99 ? -4.170 2.803 2.243 1.00 92.19 99 ILE A C 1
ATOM 734 O O . ILE A 1 99 ? -4.682 3.187 3.293 1.00 92.19 99 ILE A O 1
ATOM 738 N N . VAL A 1 100 ? -4.595 3.255 1.060 1.00 90.62 100 VAL A N 1
ATOM 739 C CA . VAL A 1 100 ? -5.621 4.311 0.935 1.00 90.62 100 VAL A CA 1
ATOM 740 C C . VAL A 1 100 ? -6.942 3.872 1.567 1.00 90.62 100 VAL A C 1
ATOM 742 O O . VAL A 1 100 ? -7.489 4.585 2.407 1.00 90.62 100 VAL A O 1
ATOM 745 N N . LEU A 1 101 ? -7.418 2.664 1.260 1.00 87.50 101 LEU A N 1
ATOM 746 C CA . LEU A 1 101 ? -8.690 2.143 1.777 1.00 87.50 101 LEU A CA 1
ATOM 747 C C . LEU A 1 101 ? -8.618 1.735 3.256 1.00 87.50 101 LEU A C 1
ATOM 749 O O . LEU A 1 101 ? -9.650 1.619 3.922 1.00 87.50 101 LEU A O 1
ATOM 753 N N . GLY A 1 102 ? -7.417 1.534 3.796 1.00 84.62 102 GLY A N 1
ATOM 754 C CA . GLY A 1 102 ? -7.218 1.156 5.195 1.00 84.62 102 GLY A CA 1
ATOM 755 C C . GLY A 1 102 ? -7.533 -0.308 5.454 1.00 84.62 102 GLY A C 1
ATOM 756 O O . GLY A 1 102 ? -8.044 -0.664 6.515 1.00 84.62 102 GLY A O 1
ATOM 757 N N . VAL A 1 103 ? -7.296 -1.159 4.459 1.00 84.62 103 VAL A N 1
ATOM 758 C CA . VAL A 1 103 ? -7.508 -2.601 4.557 1.00 84.62 103 VAL A CA 1
ATOM 759 C C . VAL A 1 103 ? -6.147 -3.259 4.678 1.00 84.62 103 VAL A C 1
ATOM 761 O O . VAL A 1 103 ? -5.314 -3.131 3.788 1.00 84.62 103 VAL A O 1
ATOM 764 N N . TRP A 1 104 ? -5.912 -3.939 5.804 1.00 85.25 104 TRP A N 1
ATOM 765 C CA . TRP A 1 104 ? -4.616 -4.544 6.130 1.00 85.25 104 TRP A CA 1
ATOM 766 C C . TRP A 1 104 ? -3.432 -3.586 5.935 1.00 85.25 104 TRP A C 1
ATOM 768 O O . TRP A 1 104 ? -2.364 -3.980 5.473 1.00 85.25 104 TRP A O 1
ATOM 778 N N . THR A 1 105 ? -3.611 -2.328 6.345 1.00 86.69 105 THR A N 1
ATOM 779 C CA . THR A 1 105 ? -2.670 -1.218 6.134 1.00 86.69 105 THR A CA 1
ATOM 780 C C . THR A 1 105 ? -1.240 -1.546 6.543 1.00 86.69 105 THR A C 1
ATOM 782 O O . THR A 1 105 ? -0.316 -1.121 5.870 1.00 86.69 105 THR A O 1
ATOM 785 N N . ARG A 1 106 ? -1.039 -2.336 7.607 1.00 89.62 106 ARG A N 1
ATOM 786 C CA . ARG A 1 106 ? 0.301 -2.771 8.037 1.00 89.62 106 ARG A CA 1
ATOM 787 C C . ARG A 1 106 ? 0.981 -3.680 7.016 1.00 89.62 106 ARG A C 1
ATOM 789 O O . ARG A 1 106 ? 2.151 -3.491 6.721 1.00 89.62 106 ARG A O 1
ATOM 796 N N . VAL A 1 107 ? 0.240 -4.644 6.468 1.00 89.12 107 VAL A N 1
ATOM 797 C CA . VAL A 1 107 ? 0.743 -5.569 5.442 1.00 89.12 107 VAL A CA 1
ATOM 798 C C . VAL A 1 107 ? 0.987 -4.813 4.140 1.00 89.12 107 VAL A C 1
ATOM 800 O O . VAL A 1 107 ? 2.033 -4.972 3.523 1.00 89.12 107 VAL A O 1
ATOM 803 N N . ALA A 1 108 ? 0.060 -3.934 3.759 1.00 90.94 108 ALA A N 1
ATOM 804 C CA . ALA A 1 108 ? 0.197 -3.105 2.568 1.00 90.94 108 ALA A CA 1
ATOM 805 C C . ALA A 1 108 ? 1.387 -2.128 2.672 1.00 90.94 108 ALA A C 1
ATOM 807 O O . ALA A 1 108 ? 2.169 -2.007 1.733 1.00 90.94 108 ALA A O 1
ATOM 808 N N . ALA A 1 109 ? 1.583 -1.496 3.834 1.00 91.62 109 ALA A N 1
ATOM 809 C CA . ALA A 1 109 ? 2.739 -0.643 4.112 1.00 91.62 109 ALA A CA 1
ATOM 810 C C . ALA A 1 109 ? 4.054 -1.428 4.138 1.00 91.62 109 ALA A C 1
ATOM 812 O O . ALA A 1 109 ? 5.062 -0.917 3.664 1.00 91.62 109 ALA A O 1
ATOM 813 N N . LEU A 1 110 ? 4.050 -2.668 4.639 1.00 93.25 110 LEU A N 1
ATOM 814 C CA . LEU A 1 110 ? 5.218 -3.544 4.563 1.00 93.25 110 LEU A CA 1
ATOM 815 C C . LEU A 1 110 ? 5.558 -3.885 3.107 1.00 93.25 110 LEU A C 1
ATOM 817 O O . LEU A 1 110 ? 6.725 -3.864 2.739 1.00 93.25 110 LEU A O 1
ATOM 821 N N . GLY A 1 111 ? 4.549 -4.135 2.268 1.00 90.00 111 GLY A N 1
ATOM 822 C CA . GLY A 1 111 ? 4.736 -4.305 0.826 1.00 90.00 111 GLY A CA 1
ATOM 823 C C . GLY A 1 111 ? 5.361 -3.071 0.171 1.00 90.00 111 GLY A C 1
ATOM 824 O O . GLY A 1 111 ? 6.356 -3.201 -0.534 1.00 90.00 111 GLY A O 1
ATOM 825 N N . GLY A 1 112 ? 4.839 -1.875 0.466 1.00 90.50 112 GLY A N 1
ATOM 826 C CA . GLY A 1 112 ? 5.423 -0.609 0.005 1.00 90.50 112 GLY A CA 1
ATOM 827 C C . GLY A 1 112 ? 6.872 -0.420 0.462 1.00 90.50 112 GLY A C 1
ATOM 828 O O . GLY A 1 112 ? 7.731 -0.082 -0.344 1.00 90.50 112 GLY A O 1
ATOM 829 N N . LEU A 1 113 ? 7.166 -0.735 1.727 1.00 93.75 113 LEU A N 1
ATOM 830 C CA . LEU A 1 113 ? 8.517 -0.691 2.291 1.00 93.75 113 LEU A CA 1
ATOM 831 C C . LEU A 1 113 ? 9.472 -1.636 1.548 1.00 93.75 113 LEU A C 1
ATOM 833 O O . LEU A 1 113 ? 10.572 -1.229 1.186 1.00 93.75 113 LEU A O 1
ATOM 837 N N . LEU A 1 114 ? 9.058 -2.880 1.293 1.00 91.06 114 LEU A N 1
ATOM 838 C CA . LEU A 1 114 ? 9.870 -3.863 0.568 1.00 91.06 114 LEU A CA 1
ATOM 839 C C . LEU A 1 114 ? 10.075 -3.482 -0.903 1.00 91.06 114 LEU A C 1
ATOM 841 O O . LEU A 1 114 ? 11.165 -3.696 -1.434 1.00 91.06 114 LEU A O 1
ATOM 845 N N . LEU A 1 115 ? 9.068 -2.889 -1.550 1.00 88.81 115 LEU A N 1
ATOM 846 C CA . LEU A 1 115 ? 9.200 -2.344 -2.904 1.00 88.81 115 LEU A CA 1
ATOM 847 C C . LEU A 1 115 ? 10.213 -1.195 -2.935 1.00 88.81 115 LEU A C 1
ATOM 849 O O . LEU A 1 115 ? 11.142 -1.236 -3.736 1.00 88.81 115 LEU A O 1
ATOM 853 N N . SER A 1 116 ? 10.105 -0.228 -2.018 1.00 89.44 116 SER A N 1
ATOM 854 C CA . SER A 1 116 ? 11.080 0.865 -1.898 1.00 89.44 116 SER A CA 1
ATOM 855 C C . SER A 1 116 ? 12.486 0.355 -1.590 1.00 89.44 116 SER A C 1
ATOM 857 O O . SER A 1 116 ? 13.448 0.845 -2.168 1.00 89.44 116 SER A O 1
ATOM 859 N N . LEU A 1 117 ? 12.628 -0.661 -0.733 1.00 87.88 117 LEU A N 1
ATOM 860 C CA . LEU A 1 117 ? 13.925 -1.288 -0.467 1.00 87.88 117 LEU A CA 1
ATOM 861 C C . LEU A 1 117 ? 14.508 -1.935 -1.728 1.00 87.88 117 LEU A C 1
ATOM 863 O O . LEU A 1 117 ? 15.702 -1.812 -1.990 1.00 87.88 117 LEU A O 1
ATOM 867 N N . SER A 1 118 ? 13.662 -2.613 -2.504 1.00 82.81 118 SER A N 1
ATOM 868 C CA . SER A 1 118 ? 14.068 -3.259 -3.751 1.00 82.81 118 SER A CA 1
ATOM 869 C C . SER A 1 118 ? 14.560 -2.217 -4.753 1.00 82.81 118 SER A C 1
ATOM 871 O O . SER A 1 118 ? 15.677 -2.343 -5.239 1.00 82.81 118 SER A O 1
ATOM 873 N N . PHE A 1 119 ? 13.798 -1.143 -4.985 1.00 82.19 119 PHE A N 1
ATOM 874 C CA . PHE A 1 119 ? 14.219 -0.057 -5.877 1.00 82.19 119 PHE A CA 1
ATOM 875 C C . PHE A 1 119 ? 15.456 0.681 -5.383 1.00 82.19 119 PHE A C 1
ATOM 877 O O . PHE A 1 119 ? 16.326 1.015 -6.185 1.00 82.19 119 PHE A O 1
ATOM 884 N N . PHE A 1 120 ? 15.591 0.853 -4.069 1.00 82.06 120 PHE A N 1
ATOM 885 C CA . PHE A 1 120 ? 16.797 1.424 -3.494 1.00 82.06 120 PHE A CA 1
ATOM 886 C C . PHE A 1 120 ? 18.036 0.589 -3.843 1.00 82.06 120 PHE A C 1
ATOM 888 O O . PHE A 1 120 ? 19.047 1.133 -4.277 1.00 82.06 120 PHE A O 1
ATOM 895 N N . LEU A 1 121 ? 17.944 -0.735 -3.702 1.00 79.81 121 LEU A N 1
ATOM 896 C CA . LEU A 1 121 ? 19.046 -1.656 -3.984 1.00 79.81 121 LEU A CA 1
ATOM 897 C C . LEU A 1 121 ? 19.304 -1.839 -5.484 1.00 79.81 121 LEU A C 1
ATOM 899 O O . LEU A 1 121 ? 20.433 -2.143 -5.862 1.00 79.81 121 LEU A O 1
ATOM 903 N N . THR A 1 122 ? 18.297 -1.683 -6.344 1.00 74.56 122 THR A N 1
ATOM 904 C CA . THR A 1 122 ? 18.456 -1.880 -7.792 1.00 74.56 122 THR A CA 1
ATOM 905 C C . THR A 1 122 ? 18.765 -0.586 -8.532 1.00 74.56 122 THR A C 1
ATOM 907 O O . THR A 1 122 ? 19.771 -0.516 -9.227 1.00 74.56 122 THR A O 1
ATOM 910 N N . VAL A 1 123 ? 17.912 0.428 -8.387 1.00 72.38 123 VAL A N 1
ATOM 911 C CA . VAL A 1 123 ? 17.953 1.666 -9.178 1.00 72.38 123 VAL A CA 1
ATOM 912 C C . VAL A 1 123 ? 18.796 2.722 -8.473 1.00 72.38 123 VAL A C 1
ATOM 914 O O . VAL A 1 123 ? 19.739 3.259 -9.050 1.00 72.38 123 VAL A O 1
ATOM 917 N N . SER A 1 124 ? 18.480 3.014 -7.210 1.00 76.56 124 SER A N 1
ATOM 918 C CA . SER A 1 124 ? 19.094 4.148 -6.509 1.00 76.56 124 SER A CA 1
ATOM 919 C C . SER A 1 124 ? 20.486 3.851 -5.940 1.00 76.56 124 SER A C 1
ATOM 921 O O . SER A 1 124 ? 21.171 4.784 -5.529 1.00 76.56 124 SER A O 1
ATOM 923 N N . TRP A 1 125 ? 20.947 2.596 -5.947 1.00 75.00 125 TRP A N 1
ATOM 924 C CA . TRP A 1 125 ? 22.237 2.211 -5.359 1.00 75.00 125 TRP A CA 1
ATOM 925 C C . TRP A 1 125 ? 23.434 2.914 -6.006 1.00 75.00 125 TRP A C 1
ATOM 927 O O . TRP A 1 125 ? 24.374 3.295 -5.318 1.00 75.00 125 TRP A O 1
ATOM 937 N N . GLY A 1 126 ? 23.390 3.109 -7.325 1.00 69.56 126 GLY A N 1
ATOM 938 C CA . GLY A 1 126 ? 24.437 3.814 -8.070 1.00 69.56 126 GLY A CA 1
ATOM 939 C C . GLY A 1 126 ? 24.300 5.340 -8.066 1.00 69.56 126 GLY A C 1
ATOM 940 O O . GLY A 1 126 ? 25.008 6.005 -8.817 1.00 69.56 126 GLY A O 1
ATOM 941 N N . THR A 1 127 ? 23.357 5.906 -7.304 1.00 76.56 127 THR A N 1
ATOM 942 C CA . THR A 1 127 ? 23.131 7.357 -7.268 1.00 76.56 127 THR A CA 1
ATOM 943 C C . THR A 1 127 ? 24.045 8.007 -6.236 1.00 76.56 127 THR A C 1
ATOM 945 O O . THR A 1 127 ? 23.853 7.822 -5.037 1.00 76.56 127 THR A O 1
ATOM 948 N N . ASP A 1 128 ? 24.987 8.831 -6.699 1.00 72.81 128 ASP A N 1
ATOM 949 C CA . ASP A 1 128 ? 25.876 9.613 -5.840 1.00 72.81 128 ASP A CA 1
ATOM 950 C C . ASP A 1 128 ? 25.609 11.122 -5.964 1.00 72.81 128 ASP A C 1
ATOM 952 O O . ASP A 1 128 ? 25.666 11.669 -7.071 1.00 72.81 128 ASP A O 1
ATOM 956 N N . PRO A 1 129 ? 25.363 11.831 -4.844 1.00 81.38 129 PRO A N 1
ATOM 957 C CA . PRO A 1 129 ? 25.219 11.335 -3.469 1.00 81.38 129 PRO A CA 1
ATOM 958 C C . PRO A 1 129 ? 23.912 10.560 -3.211 1.00 81.38 129 PRO A C 1
ATOM 960 O O . PRO A 1 129 ? 22.863 10.888 -3.767 1.00 81.38 129 PRO A O 1
ATOM 963 N N . TYR A 1 130 ? 23.951 9.610 -2.267 1.00 69.81 130 TYR A N 1
ATOM 964 C CA . TYR A 1 130 ? 22.850 8.670 -1.979 1.00 69.81 130 TYR A CA 1
ATOM 965 C C . TYR A 1 130 ? 21.475 9.307 -1.695 1.00 69.81 130 TYR A C 1
ATOM 967 O O . TYR A 1 130 ? 20.441 8.673 -1.894 1.00 69.81 130 TYR A O 1
ATOM 975 N N . PHE A 1 131 ? 21.431 10.555 -1.217 1.00 75.94 131 PHE A N 1
ATOM 976 C CA . PHE A 1 131 ? 20.185 11.248 -0.871 1.00 75.94 131 PHE A CA 1
ATOM 977 C C . PHE A 1 131 ? 19.422 11.804 -2.082 1.00 75.94 131 PHE A C 1
ATOM 979 O O . PHE A 1 131 ? 18.315 12.315 -1.914 1.00 75.94 131 PHE A O 1
ATOM 986 N N . PHE A 1 132 ? 19.981 11.725 -3.292 1.00 80.62 132 PHE A N 1
ATOM 987 C CA . PHE A 1 132 ? 19.242 12.055 -4.513 1.00 80.62 132 PHE A CA 1
ATOM 988 C C . PHE A 1 132 ? 18.279 10.948 -4.953 1.00 80.62 132 PHE A C 1
ATOM 990 O O . PHE A 1 132 ? 17.344 11.233 -5.702 1.00 80.62 132 PHE A O 1
ATOM 997 N N . GLY A 1 133 ? 18.456 9.718 -4.465 1.00 80.25 133 GLY A N 1
ATOM 998 C CA . GLY A 1 133 ? 17.507 8.634 -4.691 1.00 80.25 133 GLY A CA 1
ATOM 999 C C . GLY A 1 133 ? 16.228 8.832 -3.863 1.00 80.25 133 GLY A C 1
ATOM 1000 O O . GLY A 1 133 ? 16.313 8.922 -2.636 1.00 80.25 133 GLY A O 1
ATOM 1001 N N . PRO A 1 134 ? 15.027 8.865 -4.469 1.00 86.06 134 PRO A N 1
ATOM 1002 C CA . PRO A 1 134 ? 13.778 9.029 -3.720 1.00 86.06 134 PRO A CA 1
ATOM 1003 C C . PRO A 1 134 ? 13.432 7.805 -2.851 1.00 86.06 134 PRO A C 1
ATOM 1005 O O . PRO A 1 134 ? 12.728 7.931 -1.844 1.00 86.06 134 PRO A O 1
ATOM 1008 N N . ASP A 1 135 ? 13.939 6.621 -3.205 1.00 87.56 135 ASP A N 1
ATOM 1009 C CA . ASP A 1 135 ? 13.534 5.343 -2.609 1.00 87.56 135 ASP A CA 1
ATOM 1010 C C . ASP A 1 135 ? 13.868 5.226 -1.120 1.00 87.56 135 ASP A C 1
ATOM 1012 O O . ASP A 1 135 ? 13.086 4.663 -0.354 1.00 87.56 135 ASP A O 1
ATOM 1016 N N . ILE A 1 136 ? 14.991 5.803 -0.678 1.00 87.44 136 ILE A N 1
ATOM 1017 C CA . ILE A 1 136 ? 15.382 5.790 0.738 1.00 87.44 136 ILE A CA 1
ATOM 1018 C C . ILE A 1 136 ? 14.395 6.593 1.594 1.00 87.44 136 ILE A C 1
ATOM 1020 O O . ILE A 1 136 ? 14.029 6.175 2.692 1.00 87.44 136 ILE A O 1
ATOM 1024 N N . VAL A 1 137 ? 13.899 7.719 1.074 1.00 90.56 137 VAL A N 1
ATOM 1025 C CA . VAL A 1 137 ? 12.906 8.546 1.767 1.00 90.56 137 VAL A CA 1
ATOM 1026 C C . VAL A 1 137 ? 11.597 7.777 1.886 1.00 90.56 137 VAL A C 1
ATOM 1028 O O . VAL A 1 137 ? 11.020 7.722 2.973 1.00 90.56 137 VAL A O 1
ATOM 1031 N N . PHE A 1 138 ? 11.154 7.129 0.805 1.00 90.69 138 PHE A N 1
ATOM 1032 C CA . PHE A 1 138 ? 9.949 6.302 0.823 1.00 90.69 138 PHE A CA 1
ATOM 1033 C C . PHE A 1 138 ? 10.074 5.111 1.779 1.00 90.69 138 PHE A C 1
ATOM 1035 O O . PHE A 1 138 ? 9.163 4.886 2.579 1.00 90.69 138 PHE A O 1
ATOM 1042 N N . LEU A 1 139 ? 11.216 4.417 1.779 1.00 91.19 139 LEU A N 1
ATOM 1043 C CA . LEU A 1 139 ? 11.513 3.312 2.692 1.00 91.19 139 LEU A CA 1
ATOM 1044 C C . LEU A 1 139 ? 11.260 3.710 4.153 1.00 91.19 139 LEU A C 1
ATOM 1046 O O . LEU A 1 139 ? 10.495 3.048 4.861 1.00 91.19 139 LEU A O 1
ATOM 1050 N N . PHE A 1 140 ? 11.856 4.821 4.593 1.00 93.75 140 PHE A N 1
ATOM 1051 C CA . PHE A 1 140 ? 11.677 5.309 5.959 1.00 93.75 140 PHE A CA 1
ATOM 1052 C C . PHE A 1 140 ? 10.281 5.888 6.197 1.00 93.75 140 PHE A C 1
ATOM 1054 O O . PHE A 1 140 ? 9.732 5.704 7.286 1.00 93.75 140 PHE A O 1
ATOM 1061 N N . ALA A 1 141 ? 9.661 6.508 5.191 1.00 93.50 141 ALA A N 1
ATOM 1062 C CA . ALA A 1 141 ? 8.301 7.032 5.279 1.00 93.50 141 ALA A CA 1
ATOM 1063 C C . ALA A 1 141 ? 7.240 5.934 5.483 1.00 93.50 141 ALA A C 1
ATOM 1065 O O . ALA A 1 141 ? 6.215 6.199 6.112 1.00 93.50 141 ALA A O 1
ATOM 1066 N N . PHE A 1 142 ? 7.471 4.696 5.028 1.00 93.06 142 PHE A N 1
ATOM 1067 C CA . PHE A 1 142 ? 6.564 3.572 5.305 1.00 93.06 142 PHE A CA 1
ATOM 1068 C C . PHE A 1 142 ? 6.670 3.037 6.743 1.00 93.06 142 PHE A C 1
ATOM 1070 O O . PHE A 1 142 ? 5.708 2.452 7.249 1.00 93.06 142 PHE A O 1
ATOM 1077 N N . THR A 1 143 ? 7.785 3.255 7.449 1.00 93.75 143 THR A N 1
ATOM 1078 C CA . THR A 1 143 ? 8.008 2.682 8.793 1.00 93.75 143 THR A CA 1
ATOM 1079 C C . THR A 1 143 ? 6.947 3.065 9.837 1.00 93.75 143 THR A C 1
ATOM 1081 O O . THR A 1 143 ? 6.465 2.165 10.536 1.00 93.75 143 THR A O 1
ATOM 1084 N N . PRO A 1 144 ? 6.461 4.323 9.932 1.00 91.44 144 PRO A N 1
ATOM 1085 C CA . PRO A 1 144 ? 5.440 4.683 10.912 1.00 91.44 144 PRO A CA 1
ATOM 1086 C C . PRO A 1 144 ? 4.091 4.030 10.596 1.00 91.44 144 PRO A C 1
ATOM 1088 O O . PRO A 1 144 ? 3.309 3.772 11.506 1.00 91.44 144 PRO A O 1
ATOM 1091 N N . LEU A 1 145 ? 3.820 3.719 9.325 1.00 89.50 145 LEU A N 1
ATOM 1092 C CA . LEU A 1 145 ? 2.617 3.003 8.893 1.00 89.50 145 LEU A CA 1
ATOM 1093 C C . LEU A 1 145 ? 2.693 1.505 9.181 1.00 89.50 145 LEU A C 1
ATOM 1095 O O . LEU A 1 145 ? 1.681 0.911 9.555 1.00 89.50 145 LEU A O 1
ATOM 1099 N N . VAL A 1 146 ? 3.876 0.900 9.065 1.00 91.19 146 VAL A N 1
ATOM 1100 C CA . VAL A 1 146 ? 4.093 -0.499 9.465 1.00 91.19 146 VAL A CA 1
ATOM 1101 C C . VAL A 1 146 ? 3.864 -0.664 10.971 1.00 91.19 146 VAL A C 1
ATOM 1103 O O . VAL A 1 146 ? 3.160 -1.584 11.392 1.00 91.19 146 VAL A O 1
ATOM 1106 N N . ILE A 1 147 ? 4.385 0.264 11.780 1.00 88.12 147 ILE A N 1
ATOM 1107 C CA . ILE A 1 147 ? 4.271 0.226 13.247 1.00 88.12 147 ILE A CA 1
ATOM 1108 C C . ILE A 1 147 ? 2.866 0.657 13.704 1.00 88.12 147 ILE A C 1
ATOM 1110 O O . ILE A 1 147 ? 2.167 -0.069 14.418 1.00 88.12 147 ILE A O 1
ATOM 1114 N N . GLY A 1 148 ? 2.426 1.843 13.282 1.00 82.81 148 GLY A N 1
ATOM 1115 C CA . GLY A 1 148 ? 1.189 2.481 13.734 1.00 82.81 148 GLY A CA 1
ATOM 1116 C C . GLY A 1 148 ? -0.079 1.955 13.059 1.00 82.81 148 GLY A C 1
ATOM 1117 O O . GLY A 1 148 ? -1.142 1.926 13.681 1.00 82.81 148 GLY A O 1
ATOM 1118 N N . GLY A 1 149 ? 0.013 1.466 11.821 1.00 84.94 149 GLY A N 1
ATOM 1119 C CA . GLY A 1 149 ? -1.146 1.079 11.015 1.00 84.94 149 GLY A CA 1
ATOM 1120 C C . GLY A 1 149 ? -2.039 2.266 10.633 1.00 84.94 149 GLY A C 1
ATOM 1121 O O . GLY A 1 149 ? -1.599 3.409 10.547 1.00 84.94 149 GLY A O 1
ATOM 1122 N N . ASP A 1 150 ? -3.322 1.994 10.396 1.00 80.50 150 ASP A N 1
ATOM 1123 C CA . ASP A 1 150 ? -4.335 2.994 10.031 1.00 80.50 150 ASP A CA 1
ATOM 1124 C C . ASP A 1 150 ? -4.924 3.762 11.223 1.00 80.50 150 ASP A C 1
ATOM 1126 O O . ASP A 1 150 ? -5.647 4.742 11.030 1.00 80.50 150 ASP A O 1
ATOM 1130 N N . GLY A 1 151 ? -4.681 3.297 12.453 1.00 71.25 151 GLY A N 1
ATOM 1131 C CA . GLY A 1 151 ? -5.229 3.898 13.672 1.00 71.25 151 GLY A CA 1
ATOM 1132 C C . GLY A 1 151 ? -6.764 3.964 13.720 1.00 71.25 151 GLY A C 1
ATOM 1133 O O . GLY A 1 151 ? -7.312 4.712 14.527 1.00 71.25 151 GLY A O 1
ATOM 1134 N N . GLY A 1 152 ? -7.471 3.223 12.856 1.00 69.38 152 GLY A N 1
ATOM 1135 C CA . GLY A 1 152 ? -8.933 3.186 12.783 1.00 69.38 152 GLY A CA 1
ATOM 1136 C C . GLY A 1 152 ? -9.605 4.441 12.206 1.00 69.38 152 GLY A C 1
ATOM 1137 O O . GLY A 1 152 ? -10.830 4.574 12.309 1.00 69.38 152 GLY A O 1
ATOM 1138 N N . VAL A 1 153 ? -8.841 5.362 11.608 1.00 72.44 153 VAL A N 1
ATOM 1139 C CA . VAL A 1 153 ? -9.345 6.622 11.030 1.00 72.44 153 VAL A CA 1
ATOM 1140 C C . VAL A 1 153 ? -9.455 6.482 9.507 1.00 72.44 153 VAL A C 1
ATOM 1142 O O . VAL A 1 153 ? -8.507 6.050 8.855 1.00 72.44 153 VAL A O 1
ATOM 1145 N N . LEU A 1 154 ? -10.629 6.811 8.939 1.00 73.69 154 LEU A N 1
ATOM 1146 C CA . LEU A 1 154 ? -10.950 6.666 7.501 1.00 73.69 154 LEU A CA 1
ATOM 1147 C C . LEU A 1 154 ? -10.470 5.321 6.920 1.00 73.69 154 LEU A C 1
ATOM 1149 O O . LEU A 1 154 ? -9.740 5.246 5.934 1.00 73.69 154 LEU A O 1
ATOM 1153 N N . SER A 1 155 ? -10.827 4.242 7.610 1.00 79.81 155 SER A N 1
ATOM 1154 C CA . SER A 1 155 ? -10.401 2.882 7.298 1.00 79.81 155 SER A CA 1
ATOM 1155 C C . SER A 1 155 ? -11.618 1.998 7.083 1.00 79.81 155 SER A C 1
ATOM 1157 O O . SER A 1 155 ? -12.528 1.948 7.919 1.00 79.81 155 SER A O 1
ATOM 1159 N N . PHE A 1 156 ? -11.641 1.287 5.959 1.00 78.38 156 PHE A N 1
ATOM 1160 C CA . PHE A 1 156 ? -12.704 0.342 5.643 1.00 78.38 156 PHE A CA 1
ATOM 1161 C C . PHE A 1 156 ? -12.727 -0.828 6.640 1.00 78.38 156 PHE A C 1
ATOM 1163 O O . PHE A 1 156 ? -13.802 -1.273 7.054 1.00 78.38 156 PHE A O 1
ATOM 1170 N N . ALA A 1 157 ? -11.559 -1.255 7.138 1.00 78.06 157 ALA A N 1
ATOM 1171 C CA . ALA A 1 157 ? -11.472 -2.246 8.209 1.00 78.06 157 ALA A CA 1
ATOM 1172 C C . ALA A 1 157 ? -12.137 -1.747 9.505 1.00 78.06 157 ALA A C 1
ATOM 1174 O O . ALA A 1 157 ? -12.849 -2.508 10.163 1.00 78.06 157 ALA A O 1
ATOM 1175 N N . ALA A 1 158 ? -11.999 -0.458 9.839 1.00 77.75 158 ALA A N 1
ATOM 1176 C CA . ALA A 1 158 ? -12.670 0.135 10.998 1.00 77.75 158 ALA A CA 1
ATOM 1177 C C . ALA A 1 158 ? -14.201 0.175 10.838 1.00 77.75 158 ALA A C 1
ATOM 1179 O O . ALA A 1 158 ? -14.935 -0.055 11.806 1.00 77.75 158 ALA A O 1
ATOM 1180 N N . VAL A 1 159 ? -14.703 0.413 9.620 1.00 80.56 159 VAL A N 1
ATOM 1181 C CA . VAL A 1 159 ? -16.143 0.341 9.312 1.00 80.56 159 VAL A CA 1
ATOM 1182 C C . VAL A 1 159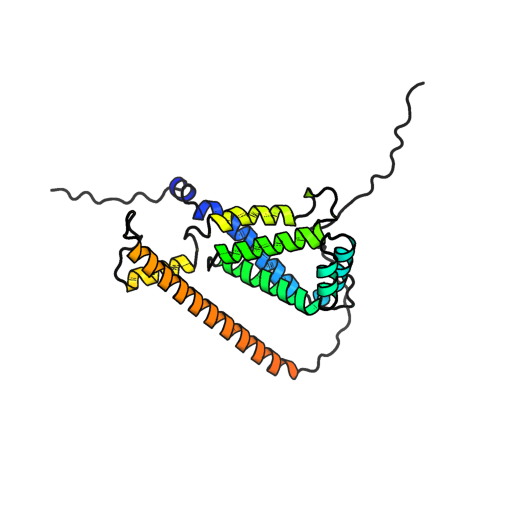 ? -16.665 -1.087 9.504 1.00 80.56 159 VAL A C 1
ATOM 1184 O O . VAL A 1 159 ? -17.675 -1.285 10.187 1.00 80.56 159 VAL A O 1
ATOM 1187 N N . ILE A 1 160 ? -15.949 -2.093 8.991 1.00 79.69 160 ILE A N 1
ATOM 1188 C CA . ILE A 1 160 ? -16.316 -3.510 9.151 1.00 79.69 160 ILE A CA 1
ATOM 1189 C C . ILE A 1 160 ? -16.227 -3.953 10.618 1.00 79.69 160 ILE A C 1
ATOM 1191 O O . ILE A 1 160 ? -17.105 -4.683 11.089 1.00 79.69 160 ILE A O 1
ATOM 1195 N N . ALA A 1 161 ? -15.229 -3.488 11.370 1.00 79.56 161 ALA A N 1
ATOM 1196 C CA . ALA A 1 161 ? -15.100 -3.773 12.799 1.00 79.56 161 ALA A CA 1
ATOM 1197 C C . ALA A 1 161 ? -16.294 -3.218 13.594 1.00 79.56 161 ALA A C 1
ATOM 1199 O O . ALA A 1 161 ? -16.901 -3.934 14.398 1.00 79.56 161 ALA A O 1
ATOM 1200 N N . ARG A 1 162 ? -16.703 -1.970 13.314 1.00 80.38 162 ARG A N 1
ATOM 1201 C CA . ARG A 1 162 ? -17.899 -1.351 13.917 1.00 80.38 162 ARG A CA 1
ATOM 1202 C C . ARG A 1 162 ? -19.171 -2.119 13.561 1.00 80.38 162 ARG A C 1
ATOM 1204 O O . ARG A 1 162 ? -19.986 -2.385 14.443 1.00 80.38 162 ARG A O 1
ATOM 1211 N N . ALA A 1 163 ? -19.333 -2.522 12.300 1.00 81.31 163 ALA A N 1
ATOM 1212 C CA . ALA A 1 163 ? -20.468 -3.339 11.872 1.00 81.31 163 ALA A CA 1
ATOM 1213 C C . ALA A 1 163 ? -20.480 -4.718 12.559 1.00 81.31 163 ALA A C 1
ATOM 1215 O O . ALA A 1 163 ? -21.538 -5.217 12.944 1.00 81.31 163 ALA A O 1
ATOM 1216 N N . THR A 1 164 ? -19.309 -5.324 12.762 1.00 81.88 164 THR A N 1
ATOM 1217 C CA . THR A 1 164 ? -19.162 -6.620 13.439 1.00 81.88 164 THR A CA 1
ATOM 1218 C C . THR A 1 164 ? -19.543 -6.535 14.914 1.00 81.88 164 THR A C 1
ATOM 1220 O O . THR A 1 164 ? -20.344 -7.358 15.358 1.00 81.88 164 THR A O 1
ATOM 1223 N N . ARG A 1 165 ? -19.093 -5.498 15.636 1.00 84.44 165 ARG A N 1
ATOM 1224 C CA . ARG A 1 165 ? -19.515 -5.238 17.026 1.00 84.44 165 ARG A CA 1
ATOM 1225 C C . ARG A 1 165 ? -21.019 -5.006 17.152 1.00 84.44 165 ARG A C 1
ATOM 1227 O O . ARG A 1 165 ? -21.648 -5.619 18.009 1.00 84.44 165 ARG A O 1
ATOM 1234 N N . ARG A 1 166 ? -21.617 -4.208 16.255 1.00 85.44 166 ARG A N 1
ATOM 1235 C CA . ARG A 1 166 ? -23.079 -4.004 16.226 1.00 85.44 166 ARG A CA 1
ATOM 1236 C C . ARG A 1 166 ? -23.836 -5.324 16.068 1.00 85.44 166 ARG A C 1
ATOM 1238 O O . ARG A 1 166 ? -24.812 -5.550 16.773 1.00 85.44 166 ARG A O 1
ATOM 1245 N N . ARG A 1 167 ? -23.365 -6.225 15.195 1.00 85.56 167 ARG A N 1
ATOM 1246 C CA . ARG A 1 167 ? -23.976 -7.558 15.015 1.00 85.56 167 ARG A CA 1
ATOM 1247 C C . ARG A 1 167 ? -23.827 -8.461 16.240 1.00 85.56 167 ARG A C 1
ATOM 1249 O O . ARG A 1 167 ? -24.700 -9.283 16.479 1.00 85.56 167 ARG A O 1
ATOM 1256 N N . MET A 1 168 ? -22.756 -8.302 17.012 1.00 83.88 168 MET A N 1
ATOM 1257 C CA . MET A 1 168 ? -22.557 -9.004 18.285 1.00 83.88 168 MET A CA 1
ATOM 1258 C C . MET A 1 168 ? -23.302 -8.363 19.462 1.00 83.88 168 MET A C 1
ATOM 1260 O O . MET A 1 168 ? -23.186 -8.859 20.575 1.00 83.88 168 MET A O 1
ATOM 1264 N N . ARG A 1 169 ? -24.045 -7.268 19.238 1.00 85.62 169 ARG A N 1
ATOM 1265 C CA . ARG A 1 169 ? -24.700 -6.474 20.292 1.00 85.62 169 ARG A CA 1
ATOM 1266 C C . ARG A 1 169 ? -23.715 -5.928 21.342 1.00 85.62 169 ARG A C 1
ATOM 1268 O O . ARG A 1 169 ? -24.086 -5.729 22.493 1.00 85.62 169 ARG A O 1
ATOM 1275 N N . LEU A 1 170 ? -22.472 -5.661 20.934 1.00 84.00 170 LEU A N 1
ATOM 1276 C CA . LEU A 1 170 ? -21.445 -5.041 21.777 1.00 84.00 170 LEU A CA 1
ATOM 1277 C C . LEU A 1 170 ? -21.514 -3.510 21.704 1.00 84.00 170 LEU A C 1
ATOM 1279 O O . LEU A 1 170 ? -21.995 -2.943 20.717 1.00 84.00 170 LEU A O 1
ATOM 1283 N N . ALA A 1 171 ? -20.979 -2.839 22.727 1.00 79.12 171 ALA A N 1
ATOM 1284 C CA . ALA A 1 171 ? -20.881 -1.383 22.767 1.00 79.12 171 ALA A CA 1
ATOM 1285 C C . ALA A 1 171 ? -20.023 -0.832 21.608 1.00 79.12 171 ALA A C 1
ATOM 1287 O O . ALA A 1 171 ? -19.003 -1.410 21.216 1.00 79.12 171 ALA A O 1
ATOM 1288 N N . VAL A 1 172 ? -20.462 0.300 21.049 1.00 80.75 172 VAL A N 1
ATOM 1289 C CA . VAL A 1 172 ? -19.760 1.046 19.996 1.00 80.75 172 VAL A CA 1
ATOM 1290 C C . VAL A 1 172 ? -19.778 2.534 20.370 1.00 80.75 172 VAL A C 1
ATOM 1292 O O . VAL A 1 172 ? -20.871 3.099 20.405 1.00 80.75 172 VAL A O 1
ATOM 1295 N N . PRO A 1 173 ? -18.623 3.196 20.593 1.00 73.56 173 PRO A N 1
ATOM 1296 C CA . PRO A 1 173 ? -17.242 2.691 20.506 1.00 73.56 173 PRO A CA 1
ATOM 1297 C C . PRO A 1 173 ? -16.902 1.598 21.531 1.00 73.56 173 PRO A C 1
ATOM 1299 O O . PRO A 1 173 ? -17.632 1.406 22.498 1.00 73.56 173 PRO A O 1
ATOM 1302 N N . ALA A 1 174 ? -15.798 0.880 21.301 1.00 74.00 174 ALA A N 1
ATOM 1303 C CA . ALA A 1 174 ? -15.288 -0.100 22.258 1.00 74.00 174 ALA A CA 1
ATOM 1304 C C . ALA A 1 174 ? -15.016 0.573 23.621 1.00 74.00 174 ALA A C 1
ATOM 1306 O O . ALA A 1 174 ? -14.493 1.694 23.627 1.00 74.00 174 ALA A O 1
ATOM 1307 N N . PRO A 1 175 ? -15.359 -0.065 24.754 1.00 77.38 175 PRO A N 1
ATOM 1308 C CA . PRO A 1 175 ? -15.020 0.466 26.070 1.00 77.38 175 PRO A CA 1
ATOM 1309 C C . PRO A 1 175 ? -13.494 0.505 26.261 1.00 77.38 175 PRO A C 1
ATOM 1311 O O . PRO A 1 175 ? -12.765 -0.267 25.644 1.00 77.38 175 PRO A O 1
ATOM 1314 N N . ALA A 1 176 ? -13.008 1.408 27.122 1.00 73.12 176 ALA A N 1
ATOM 1315 C CA . ALA A 1 176 ? -11.570 1.594 27.364 1.00 73.12 176 ALA A CA 1
ATOM 1316 C C . ALA A 1 176 ? -10.881 0.329 27.905 1.00 73.12 176 ALA A C 1
ATOM 1318 O O . ALA A 1 176 ? -9.709 0.092 27.625 1.00 73.12 176 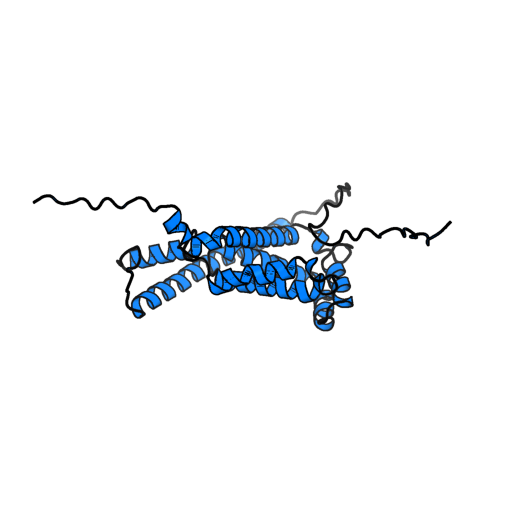ALA A O 1
ATOM 1319 N N . PHE A 1 177 ? -11.630 -0.491 28.642 1.00 74.56 177 PHE A N 1
ATOM 1320 C CA . PHE A 1 177 ? -11.196 -1.789 29.133 1.00 74.56 177 PHE A CA 1
ATOM 1321 C C . PHE A 1 177 ? -12.206 -2.834 28.668 1.00 74.56 177 PHE A C 1
ATOM 1323 O O . PHE A 1 177 ? -13.388 -2.769 29.002 1.00 74.56 177 PHE A O 1
ATOM 1330 N N . GLU A 1 178 ? -11.737 -3.778 27.863 1.00 83.56 178 GLU A N 1
ATOM 1331 C CA . GLU A 1 178 ? -12.513 -4.899 27.347 1.00 83.56 178 GLU A CA 1
ATOM 1332 C C . GLU A 1 178 ? -11.668 -6.161 27.511 1.00 83.56 178 GLU A C 1
ATOM 1334 O O . GLU A 1 178 ? -10.441 -6.115 27.385 1.00 83.56 178 GLU A O 1
ATOM 1339 N N . SER A 1 179 ? -12.305 -7.288 27.822 1.00 82.44 179 SER A N 1
ATOM 1340 C CA . SER A 1 179 ? -11.606 -8.569 27.930 1.00 82.44 179 SER A CA 1
ATOM 1341 C C . SER A 1 179 ? -10.886 -8.891 26.619 1.00 82.44 179 SER A C 1
ATOM 1343 O O . SER A 1 179 ? -11.484 -8.781 25.544 1.00 82.44 179 SER A O 1
ATOM 1345 N N . GLN A 1 180 ? -9.632 -9.339 26.718 1.00 83.56 180 GLN A N 1
ATOM 1346 C CA . GLN A 1 180 ? -8.786 -9.681 25.566 1.00 83.56 180 GLN A CA 1
ATOM 1347 C C . GLN A 1 180 ? -9.458 -10.688 24.620 1.00 83.56 180 GLN A C 1
ATOM 1349 O O . GLN A 1 180 ? -9.294 -10.596 23.408 1.00 83.56 180 GLN A O 1
ATOM 1354 N N . GLU A 1 181 ? -10.277 -11.592 25.160 1.00 84.12 181 GLU A N 1
ATOM 1355 C CA . GLU A 1 181 ? -11.039 -12.582 24.395 1.00 84.12 181 GLU A CA 1
ATOM 1356 C C . GLU A 1 181 ? -12.051 -11.936 23.432 1.00 84.12 181 GLU A C 1
ATOM 1358 O O . GLU A 1 181 ? -12.026 -12.210 22.234 1.00 84.12 181 GLU A O 1
ATOM 1363 N N . ILE A 1 182 ? -12.868 -10.989 23.910 1.00 81.06 182 ILE A N 1
ATOM 1364 C CA . ILE A 1 182 ? -13.829 -10.254 23.066 1.00 81.06 182 ILE A CA 1
ATOM 1365 C C . ILE A 1 182 ? -13.097 -9.433 21.994 1.00 81.06 182 ILE A C 1
ATOM 1367 O O . ILE A 1 182 ? -13.529 -9.383 20.838 1.00 81.06 182 ILE A O 1
ATOM 1371 N N . VAL A 1 183 ? -11.970 -8.806 22.350 1.00 82.56 183 VAL A N 1
ATOM 1372 C CA . VAL A 1 183 ? -11.152 -8.043 21.394 1.00 82.56 183 VAL A CA 1
ATOM 1373 C C . VAL A 1 183 ? -10.602 -8.960 20.300 1.00 82.56 183 VAL A C 1
ATOM 1375 O O . VAL A 1 183 ? -10.715 -8.627 19.115 1.00 82.56 183 VAL A O 1
ATOM 1378 N N . ALA A 1 184 ? -10.068 -10.125 20.672 1.00 83.56 184 ALA A N 1
ATOM 1379 C CA . ALA A 1 184 ? -9.560 -11.127 19.739 1.00 83.56 184 ALA A CA 1
ATOM 1380 C C . ALA A 1 184 ? -10.667 -11.677 18.826 1.00 83.56 184 ALA A C 1
ATOM 1382 O O . ALA A 1 184 ? -10.463 -11.795 17.616 1.00 83.56 184 ALA A O 1
ATOM 1383 N N . ASP A 1 185 ? -11.862 -11.929 19.360 1.00 80.25 185 ASP A N 1
ATOM 1384 C CA . ASP A 1 185 ? -13.008 -12.432 18.598 1.00 80.25 185 ASP A CA 1
ATOM 1385 C C . ASP A 1 185 ? -13.526 -11.431 17.564 1.00 80.25 185 ASP A C 1
ATOM 1387 O O . ASP A 1 185 ? -13.795 -11.782 16.402 1.00 80.25 185 ASP A O 1
ATOM 1391 N N . VAL A 1 186 ? -13.644 -10.160 17.959 1.00 79.19 186 VAL A N 1
ATOM 1392 C CA . VAL A 1 186 ? -13.988 -9.073 17.037 1.00 79.19 186 VAL A CA 1
ATOM 1393 C C . VAL A 1 186 ? -12.901 -8.935 15.973 1.00 79.19 186 VAL A C 1
ATOM 1395 O O . VAL A 1 186 ? -13.232 -8.798 14.791 1.00 79.19 186 VAL A O 1
ATOM 1398 N N . HIS A 1 187 ? -11.623 -9.004 16.358 1.00 83.88 187 HIS A N 1
ATOM 1399 C CA . HIS A 1 187 ? -10.501 -8.899 15.428 1.00 83.88 187 HIS A CA 1
ATOM 1400 C C . HIS A 1 187 ? -10.508 -10.044 14.408 1.00 83.88 187 HIS A C 1
ATOM 1402 O O . HIS A 1 187 ? -10.532 -9.782 13.205 1.00 83.88 187 HIS A O 1
ATOM 1408 N N . ARG A 1 188 ? -10.613 -11.300 14.859 1.00 82.31 188 ARG A N 1
ATOM 1409 C CA . ARG A 1 188 ? -10.664 -12.494 14.001 1.00 82.31 188 ARG A CA 1
ATOM 1410 C C . ARG A 1 188 ? -11.790 -12.406 12.976 1.00 82.31 188 ARG A C 1
ATOM 1412 O O . ARG A 1 188 ? -11.565 -12.611 11.785 1.00 82.31 188 ARG A O 1
ATOM 1419 N N . ARG A 1 189 ? -13.004 -12.051 13.405 1.00 83.19 189 ARG A N 1
ATOM 1420 C CA . ARG A 1 189 ? -14.158 -11.929 12.494 1.00 83.19 189 ARG A CA 1
ATOM 1421 C C . ARG A 1 189 ? -14.053 -10.723 11.567 1.00 83.19 189 ARG A C 1
ATOM 1423 O O . ARG A 1 189 ? -14.546 -10.792 10.444 1.00 83.19 189 ARG A O 1
ATOM 1430 N N . THR A 1 190 ? -13.417 -9.642 12.011 1.00 79.50 190 THR A N 1
ATOM 1431 C CA . THR A 1 190 ? -13.129 -8.488 11.151 1.00 79.50 190 THR A CA 1
ATOM 1432 C C . THR A 1 190 ? -12.152 -8.889 10.054 1.00 79.50 190 THR A C 1
ATOM 1434 O O . THR A 1 190 ? -12.470 -8.668 8.893 1.00 79.50 190 THR A O 1
ATOM 1437 N N . VAL A 1 191 ? -11.048 -9.561 10.398 1.00 83.06 191 VAL A N 1
ATOM 1438 C CA . VAL A 1 191 ? -10.039 -10.053 9.443 1.00 83.06 191 VAL A CA 1
ATOM 1439 C C . VAL A 1 191 ? -10.646 -11.026 8.432 1.00 83.06 191 VAL A C 1
ATOM 1441 O O . VAL A 1 191 ? -10.410 -10.891 7.233 1.00 83.06 191 VAL A O 1
ATOM 1444 N N . LEU A 1 192 ? -11.479 -11.967 8.888 1.00 85.38 192 LEU A N 1
ATOM 1445 C CA . LEU A 1 192 ? -12.173 -12.903 7.997 1.00 85.38 192 LEU A CA 1
ATOM 1446 C C . LEU A 1 192 ? -13.129 -12.182 7.037 1.00 85.38 192 LEU A C 1
ATOM 1448 O O . LEU A 1 192 ? -13.183 -12.511 5.856 1.00 85.38 192 LEU A O 1
ATOM 1452 N N . ARG A 1 193 ? -13.873 -11.177 7.515 1.00 84.00 193 ARG A N 1
ATOM 1453 C CA . ARG A 1 193 ? -14.820 -10.416 6.682 1.00 84.00 193 ARG A CA 1
ATOM 1454 C C . ARG A 1 193 ? -14.128 -9.480 5.707 1.00 84.00 193 ARG A C 1
ATOM 1456 O O . ARG A 1 193 ? -14.551 -9.406 4.556 1.00 84.00 193 ARG A O 1
ATOM 1463 N N . THR A 1 194 ? -13.084 -8.776 6.141 1.00 81.81 194 THR A N 1
ATOM 1464 C CA . THR A 1 194 ? -12.269 -7.958 5.237 1.00 81.81 194 THR A CA 1
ATOM 1465 C C . THR A 1 194 ? -11.624 -8.848 4.185 1.00 81.81 194 THR A C 1
ATOM 1467 O O . THR A 1 194 ? -11.700 -8.518 3.008 1.00 81.81 194 THR A O 1
ATOM 1470 N N . GLY A 1 195 ? -11.101 -10.014 4.581 1.00 81.38 195 GLY A N 1
ATOM 1471 C CA . GLY A 1 195 ? -10.497 -10.960 3.649 1.00 81.38 195 GLY A CA 1
ATOM 1472 C C . GLY A 1 195 ? -11.482 -11.536 2.644 1.00 81.38 195 GLY A C 1
ATOM 1473 O O . GLY A 1 195 ? -11.199 -11.510 1.452 1.00 81.38 195 GLY A O 1
ATOM 1474 N N . ALA A 1 196 ? -12.672 -11.946 3.082 1.00 84.12 196 ALA A N 1
ATOM 1475 C CA . ALA A 1 196 ? -13.728 -12.380 2.172 1.00 84.12 196 ALA A CA 1
ATOM 1476 C C . ALA A 1 196 ? -14.149 -11.261 1.203 1.00 84.12 196 ALA A C 1
ATOM 1478 O O . ALA A 1 196 ? -14.318 -11.511 0.015 1.00 84.12 196 ALA A O 1
ATOM 1479 N N . THR A 1 197 ? -14.273 -10.019 1.683 1.00 81.06 197 THR A N 1
ATOM 1480 C CA . THR A 1 197 ? -14.669 -8.878 0.837 1.00 81.06 197 THR A CA 1
ATOM 1481 C C . THR A 1 197 ? -13.610 -8.582 -0.224 1.00 81.06 197 THR A C 1
ATOM 1483 O O . THR A 1 197 ? -13.943 -8.442 -1.397 1.00 81.06 197 THR A O 1
ATOM 1486 N N . VAL A 1 198 ? -12.333 -8.539 0.167 1.00 81.88 198 VAL A N 1
ATOM 1487 C CA . VAL A 1 198 ? -11.213 -8.337 -0.765 1.00 81.88 198 VAL A CA 1
ATOM 1488 C C . VAL A 1 198 ? -11.117 -9.493 -1.759 1.00 81.88 198 VAL A C 1
ATOM 1490 O O . VAL A 1 198 ? -10.949 -9.243 -2.947 1.00 81.88 198 VAL A O 1
ATOM 1493 N N . ALA A 1 199 ? -11.281 -10.741 -1.310 1.00 80.44 199 ALA A N 1
ATOM 1494 C CA . ALA A 1 199 ? -11.245 -11.912 -2.184 1.00 80.44 199 ALA A CA 1
ATOM 1495 C C . ALA A 1 199 ? -12.368 -11.889 -3.231 1.00 80.44 199 ALA A C 1
ATOM 1497 O O . ALA A 1 199 ? -12.112 -12.160 -4.400 1.00 80.44 199 ALA A O 1
ATOM 1498 N N . VAL A 1 200 ? -13.593 -11.516 -2.842 1.00 82.56 200 VAL A N 1
ATOM 1499 C CA . VAL A 1 200 ? -14.728 -11.389 -3.772 1.00 82.56 200 VAL A CA 1
ATOM 1500 C C . VAL A 1 200 ? -14.491 -10.270 -4.785 1.00 82.56 200 VAL A C 1
ATOM 1502 O O . VAL A 1 200 ? -14.696 -10.484 -5.978 1.00 82.56 200 VAL A O 1
ATOM 1505 N N . ILE A 1 201 ? -14.024 -9.099 -4.338 1.00 80.69 201 ILE A N 1
ATOM 1506 C CA . ILE A 1 201 ? -13.705 -7.980 -5.239 1.00 80.69 201 ILE A CA 1
ATOM 1507 C C . ILE A 1 201 ? -12.583 -8.378 -6.207 1.00 80.69 201 ILE A C 1
ATOM 1509 O O . ILE A 1 201 ? -12.702 -8.145 -7.407 1.00 80.69 201 ILE A O 1
ATOM 1513 N N . GLY A 1 202 ? -11.528 -9.023 -5.703 1.00 78.44 202 GLY A N 1
ATOM 1514 C CA . GLY A 1 202 ? -10.407 -9.500 -6.511 1.00 78.44 202 GLY A CA 1
ATOM 1515 C C . GLY A 1 202 ? -10.832 -10.542 -7.546 1.00 78.44 202 GLY A C 1
ATOM 1516 O O . GLY A 1 202 ? -10.510 -10.400 -8.723 1.00 78.44 202 GLY A O 1
ATOM 1517 N N . ALA A 1 203 ? -11.6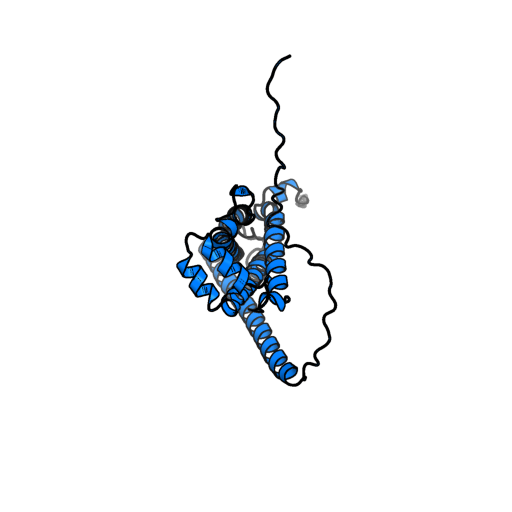16 -11.546 -7.145 1.00 74.62 203 ALA A N 1
ATOM 1518 C CA . ALA A 1 203 ? -12.149 -12.555 -8.060 1.00 74.62 203 ALA A CA 1
ATOM 1519 C C . ALA A 1 203 ? -13.067 -11.937 -9.128 1.00 74.62 203 ALA A C 1
ATOM 1521 O O . ALA A 1 203 ? -12.975 -12.298 -10.301 1.00 74.62 203 ALA A O 1
ATOM 1522 N N . GLY A 1 204 ? -13.909 -10.971 -8.745 1.00 71.50 204 GLY A N 1
ATOM 1523 C CA . GLY A 1 204 ? -14.755 -10.227 -9.678 1.00 71.50 204 GLY A CA 1
ATOM 1524 C C . GLY A 1 204 ? -13.942 -9.431 -10.701 1.00 71.50 204 GLY A C 1
ATOM 1525 O O . GLY A 1 204 ? -14.217 -9.513 -11.896 1.00 71.50 204 GLY A O 1
ATOM 1526 N N . ALA A 1 205 ? -12.904 -8.717 -10.257 1.00 73.50 205 ALA A N 1
ATOM 1527 C CA . ALA A 1 205 ? -12.015 -7.968 -11.146 1.00 73.50 205 ALA A CA 1
ATOM 1528 C C . ALA A 1 205 ? -11.279 -8.888 -12.137 1.00 73.50 205 ALA A C 1
ATOM 1530 O O . ALA A 1 205 ? -11.210 -8.580 -13.328 1.00 73.50 205 ALA A O 1
ATOM 1531 N N . LEU A 1 206 ? -10.793 -10.046 -11.673 1.00 73.88 206 LEU A N 1
ATOM 1532 C CA . LEU A 1 206 ? -10.156 -11.051 -12.529 1.00 73.88 206 LEU A CA 1
ATOM 1533 C C . LEU A 1 206 ? -11.132 -11.643 -13.555 1.00 73.88 206 LEU A C 1
ATOM 1535 O O . LEU A 1 206 ? -10.771 -11.795 -14.720 1.00 73.88 206 LEU A O 1
ATOM 1539 N N . ALA A 1 207 ? -12.372 -11.931 -13.154 1.00 71.25 207 ALA A N 1
ATOM 1540 C CA . ALA A 1 207 ? -13.400 -12.439 -14.060 1.00 71.25 207 ALA A CA 1
ATOM 1541 C C . ALA A 1 207 ? -13.764 -11.415 -15.148 1.00 71.25 207 ALA A C 1
ATOM 1543 O O . ALA A 1 207 ? -13.834 -11.768 -16.325 1.00 71.25 207 ALA A O 1
ATOM 1544 N N . VAL A 1 208 ? -13.929 -10.138 -14.782 1.00 72.69 208 VAL A N 1
ATOM 1545 C CA . VAL A 1 208 ? -14.182 -9.052 -15.745 1.00 72.69 208 VAL A CA 1
ATOM 1546 C C . VAL A 1 208 ? -13.003 -8.882 -16.705 1.00 72.69 208 VAL A C 1
ATOM 1548 O O . VAL A 1 208 ? -13.218 -8.764 -17.909 1.00 72.69 208 VAL A O 1
ATOM 1551 N N . GLY A 1 209 ? -11.764 -8.929 -16.205 1.00 69.69 209 GLY A N 1
ATOM 1552 C CA . GLY A 1 209 ? -10.566 -8.868 -17.047 1.00 69.69 209 GLY A CA 1
ATOM 1553 C C . GLY A 1 209 ? -10.463 -10.041 -18.029 1.00 69.69 209 GLY A C 1
ATOM 1554 O O . GLY A 1 209 ? -10.142 -9.84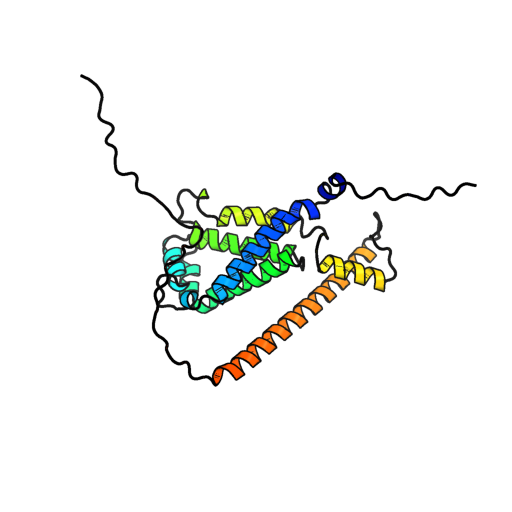0 -19.200 1.00 69.69 209 GLY A O 1
ATOM 1555 N N . ALA A 1 210 ? -10.797 -11.256 -17.587 1.00 68.75 210 ALA A N 1
ATOM 1556 C CA . ALA A 1 210 ? -10.819 -12.440 -18.444 1.00 68.75 210 ALA A CA 1
ATOM 1557 C C . ALA A 1 210 ? -11.879 -12.333 -19.555 1.00 68.75 210 ALA A C 1
ATOM 1559 O O . ALA A 1 210 ? -11.576 -12.623 -20.711 1.00 68.75 210 ALA A O 1
ATOM 1560 N N . ILE A 1 211 ? -13.087 -11.854 -19.232 1.00 71.25 211 ILE A N 1
ATOM 1561 C CA . ILE A 1 211 ? -14.165 -11.627 -20.210 1.00 71.25 211 ILE A CA 1
ATOM 1562 C C . ILE A 1 211 ? -13.801 -10.489 -21.176 1.00 71.25 211 ILE A C 1
ATOM 1564 O O . ILE A 1 211 ? -13.998 -10.603 -22.382 1.00 71.25 211 ILE A O 1
ATOM 1568 N N . GLY A 1 212 ? -13.218 -9.397 -20.678 1.00 62.47 212 GLY A N 1
ATOM 1569 C CA . GLY A 1 212 ? -12.748 -8.299 -21.525 1.00 62.47 212 GLY A CA 1
ATOM 1570 C C . GLY A 1 212 ? -11.699 -8.764 -22.536 1.00 62.47 212 GLY A C 1
ATOM 1571 O O . GLY A 1 212 ? -11.746 -8.371 -23.700 1.00 62.47 212 GLY A O 1
ATOM 1572 N N . ARG A 1 213 ? -10.802 -9.670 -22.128 1.00 62.84 213 ARG A N 1
ATOM 1573 C CA . ARG A 1 213 ? -9.782 -10.252 -23.009 1.00 62.84 213 ARG A CA 1
ATOM 1574 C C . ARG A 1 213 ? -10.372 -11.171 -24.084 1.00 62.84 213 ARG A C 1
ATOM 1576 O O . ARG A 1 213 ? -9.870 -11.158 -25.205 1.00 62.84 213 ARG A O 1
ATOM 1583 N N . THR A 1 214 ? -11.421 -11.939 -23.785 1.00 69.12 214 THR A N 1
ATOM 1584 C CA . THR A 1 214 ? -12.081 -12.787 -24.796 1.00 69.12 214 THR A CA 1
ATOM 1585 C C . THR A 1 214 ? -12.920 -11.979 -25.783 1.00 69.12 214 THR A C 1
ATOM 1587 O O . THR A 1 214 ? -13.004 -12.360 -26.944 1.00 69.12 214 THR A O 1
ATOM 1590 N N . VAL A 1 215 ? -13.486 -10.844 -25.362 1.00 67.88 215 VAL A N 1
ATOM 1591 C CA . VAL A 1 215 ? -14.234 -9.930 -26.245 1.00 67.88 215 VAL A CA 1
ATOM 1592 C C . VAL A 1 215 ? -13.293 -9.068 -27.100 1.00 67.88 215 VAL A C 1
ATOM 1594 O O . VAL A 1 215 ? -13.560 -8.846 -28.279 1.00 67.88 215 VAL A O 1
ATOM 1597 N N . ALA A 1 216 ? -12.163 -8.618 -26.545 1.00 62.19 216 ALA A N 1
ATOM 1598 C CA . ALA A 1 216 ? -11.178 -7.805 -27.266 1.00 62.19 216 ALA A CA 1
ATOM 1599 C C . ALA A 1 216 ? -10.340 -8.606 -28.280 1.00 62.19 216 ALA A C 1
ATOM 1601 O O . ALA A 1 216 ? -9.875 -8.029 -29.263 1.00 62.19 216 ALA A O 1
ATOM 1602 N N . GLY A 1 217 ? -10.203 -9.927 -28.096 1.00 52.00 217 GLY A N 1
ATOM 1603 C CA . GLY A 1 217 ? -9.507 -10.833 -29.022 1.00 52.00 217 GLY A CA 1
ATOM 1604 C C . GLY A 1 217 ? -10.102 -10.912 -30.438 1.00 52.00 217 GLY A C 1
ATOM 1605 O O . GLY A 1 217 ? -9.507 -11.547 -31.303 1.00 52.00 217 GLY A O 1
ATOM 1606 N N . ASN A 1 218 ? -11.237 -10.249 -30.693 1.00 47.72 218 ASN A N 1
ATOM 1607 C CA . ASN A 1 218 ? -11.940 -10.239 -31.976 1.00 47.72 218 ASN A CA 1
ATOM 1608 C C . ASN A 1 218 ? -11.815 -8.922 -32.765 1.00 47.72 218 ASN A C 1
ATOM 1610 O O . ASN A 1 218 ? -12.419 -8.807 -33.831 1.00 47.72 218 ASN A O 1
ATOM 1614 N N . THR A 1 219 ? -11.047 -7.937 -32.286 1.00 43.75 219 THR A N 1
ATOM 1615 C CA . THR A 1 219 ? -10.874 -6.661 -33.005 1.00 43.75 219 THR A CA 1
ATOM 1616 C C . THR A 1 219 ? -9.522 -6.645 -33.727 1.00 43.75 219 THR A C 1
ATOM 1618 O O . THR A 1 219 ? -8.494 -6.615 -33.049 1.00 43.75 219 THR A O 1
ATOM 1621 N N . PRO A 1 220 ? -9.468 -6.662 -35.074 1.00 40.16 220 PRO A N 1
ATOM 1622 C CA . PRO A 1 220 ? -8.211 -6.485 -35.787 1.00 40.16 220 PRO A CA 1
ATOM 1623 C C . PRO A 1 220 ? -7.677 -5.079 -35.500 1.00 40.16 220 PRO A C 1
ATOM 1625 O O . PRO A 1 220 ? -8.310 -4.077 -35.830 1.00 40.16 220 PRO A O 1
ATOM 1628 N N . THR A 1 221 ? -6.525 -5.001 -34.838 1.00 39.09 221 THR A N 1
ATOM 1629 C CA . THR A 1 221 ? -5.846 -3.742 -34.527 1.00 39.09 221 THR A CA 1
ATOM 1630 C C . THR A 1 221 ? -5.337 -3.112 -35.819 1.00 39.09 221 THR A C 1
ATOM 1632 O O . THR A 1 221 ? -4.355 -3.573 -36.398 1.00 39.09 221 THR A O 1
ATOM 1635 N N . ALA A 1 222 ? -6.016 -2.062 -36.278 1.00 33.19 222 ALA A N 1
ATOM 1636 C CA . ALA A 1 222 ? -5.506 -1.177 -37.313 1.00 33.19 222 ALA A CA 1
ATOM 1637 C C . ALA A 1 222 ? -4.347 -0.348 -36.739 1.00 33.19 222 ALA A C 1
ATOM 1639 O O . ALA A 1 222 ? -4.518 0.395 -35.773 1.00 33.19 222 ALA A O 1
ATOM 1640 N N . SER A 1 223 ? -3.168 -0.486 -37.341 1.00 35.47 223 SER A N 1
ATOM 1641 C CA . SER A 1 223 ? -1.995 0.336 -37.057 1.00 35.47 223 SER A CA 1
ATOM 1642 C C . SER A 1 223 ? -2.264 1.782 -37.485 1.00 35.47 223 SER A C 1
ATOM 1644 O O . SER A 1 223 ? -2.415 2.053 -38.676 1.00 35.47 223 SER A O 1
ATOM 1646 N N . ALA A 1 224 ? -2.323 2.709 -36.529 1.00 31.42 224 ALA A N 1
ATOM 1647 C CA . ALA A 1 224 ? -2.364 4.149 -36.789 1.00 31.42 224 ALA A CA 1
ATOM 1648 C C . ALA A 1 224 ? -0.997 4.786 -36.457 1.00 31.42 224 ALA A C 1
ATOM 1650 O O . ALA A 1 224 ? -0.308 4.308 -35.554 1.00 31.42 224 ALA A O 1
ATOM 1651 N N . PRO A 1 225 ? -0.571 5.820 -37.207 1.00 31.78 225 PRO A N 1
ATOM 1652 C CA . PRO A 1 225 ? 0.821 6.245 -37.274 1.00 31.78 225 PRO A CA 1
ATOM 1653 C C . PRO A 1 225 ? 1.255 7.081 -36.064 1.00 31.78 225 PRO A C 1
ATOM 1655 O O . PRO A 1 225 ? 0.461 7.777 -35.434 1.00 31.78 225 PRO A O 1
ATOM 1658 N N . ALA A 1 226 ? 2.557 7.017 -35.783 1.00 37.72 226 ALA A N 1
ATOM 1659 C CA . ALA A 1 226 ? 3.241 7.722 -34.711 1.00 37.72 226 ALA A CA 1
ATOM 1660 C C . ALA A 1 226 ? 3.106 9.250 -34.845 1.00 37.72 226 ALA A C 1
ATOM 1662 O O . ALA A 1 226 ? 3.726 9.867 -35.711 1.00 37.72 226 ALA A O 1
ATOM 1663 N N . ALA A 1 227 ? 2.331 9.862 -33.951 1.00 28.72 227 ALA A N 1
ATOM 1664 C CA . ALA A 1 227 ? 2.372 11.295 -33.693 1.00 28.72 227 ALA A CA 1
ATOM 1665 C C . ALA A 1 227 ? 3.208 11.528 -32.427 1.00 28.72 227 ALA A C 1
ATOM 1667 O O . ALA A 1 227 ? 2.803 11.159 -31.326 1.00 28.72 227 ALA A O 1
ATOM 1668 N N . GLY A 1 228 ? 4.403 12.097 -32.605 1.00 39.22 228 GLY A N 1
ATOM 1669 C CA . GLY A 1 228 ? 5.297 12.476 -31.517 1.00 39.22 228 GLY A CA 1
ATOM 1670 C C . GLY A 1 228 ? 4.662 13.524 -30.604 1.00 39.22 228 GLY A C 1
ATOM 1671 O O . GLY A 1 228 ? 4.204 14.569 -31.062 1.00 39.22 228 GLY A O 1
ATOM 1672 N N . VAL A 1 229 ? 4.664 13.237 -29.304 1.00 30.73 229 VAL A N 1
ATOM 1673 C CA . VAL A 1 229 ? 4.291 14.150 -28.216 1.00 30.73 229 VAL A CA 1
ATOM 1674 C C . VAL A 1 229 ? 5.414 14.048 -27.173 1.00 30.73 229 VAL A C 1
ATOM 1676 O O . VAL A 1 229 ? 5.924 12.946 -26.955 1.00 30.73 229 VAL A O 1
ATOM 1679 N N . PRO A 1 230 ? 5.895 15.172 -26.610 1.00 29.34 230 PRO A N 1
ATOM 1680 C CA . PRO A 1 230 ? 7.184 15.238 -25.932 1.00 29.34 230 PRO A CA 1
ATOM 1681 C C . PRO A 1 230 ? 7.225 14.361 -24.683 1.00 29.34 230 PRO A C 1
ATOM 1683 O O . PRO A 1 230 ? 6.259 14.283 -23.927 1.00 29.34 230 PRO A O 1
ATOM 1686 N N . ALA A 1 231 ? 8.386 13.742 -24.470 1.00 31.14 231 ALA A N 1
ATOM 1687 C CA . ALA A 1 231 ? 8.735 13.001 -23.271 1.00 31.14 231 ALA A CA 1
ATOM 1688 C C . ALA A 1 231 ? 8.557 13.893 -22.031 1.00 31.14 231 ALA A C 1
ATOM 1690 O O . ALA A 1 231 ? 9.424 14.702 -21.697 1.00 31.14 231 ALA A O 1
ATOM 1691 N N . ALA A 1 232 ? 7.416 13.750 -21.355 1.00 26.91 232 ALA A N 1
ATOM 1692 C CA . ALA A 1 232 ? 7.214 14.274 -20.016 1.00 26.91 232 ALA A CA 1
ATOM 1693 C C . ALA A 1 232 ? 7.968 13.356 -19.050 1.00 26.91 232 ALA A C 1
ATOM 1695 O O . ALA A 1 232 ? 7.472 12.332 -18.587 1.00 26.91 232 ALA A O 1
ATOM 1696 N N . THR A 1 233 ? 9.230 13.731 -18.878 1.00 30.05 233 THR A N 1
ATOM 1697 C CA . THR A 1 233 ? 10.160 13.397 -17.807 1.00 30.05 233 THR A CA 1
ATOM 1698 C C . THR A 1 233 ? 9.534 12.723 -16.590 1.00 30.05 233 THR A C 1
ATOM 1700 O O . THR A 1 233 ? 8.714 13.288 -15.867 1.00 30.05 233 THR A O 1
ATOM 1703 N N . ALA A 1 234 ? 10.042 11.519 -16.331 1.00 32.84 234 ALA A N 1
ATOM 1704 C CA . ALA A 1 234 ? 10.053 10.879 -15.033 1.00 32.84 234 ALA A CA 1
ATOM 1705 C C . ALA A 1 234 ? 10.386 11.902 -13.931 1.00 32.84 234 ALA A C 1
ATOM 1707 O O . ALA A 1 234 ? 11.518 12.369 -13.804 1.00 32.84 234 ALA A O 1
ATOM 1708 N N . ALA A 1 235 ? 9.388 12.255 -13.126 1.00 32.34 235 ALA A N 1
ATOM 1709 C CA . ALA A 1 235 ? 9.618 12.853 -11.822 1.00 32.34 235 ALA A CA 1
ATOM 1710 C C . ALA A 1 235 ? 10.008 11.699 -10.879 1.00 32.34 235 ALA A C 1
ATOM 1712 O O . ALA A 1 235 ? 9.170 10.864 -10.565 1.00 32.34 235 ALA A O 1
ATOM 1713 N N . ALA A 1 236 ? 11.243 11.529 -10.426 1.00 39.50 236 ALA A N 1
ATOM 1714 C CA . ALA A 1 236 ? 12.424 12.358 -10.549 1.00 39.50 236 ALA A CA 1
ATOM 1715 C C . ALA A 1 236 ? 13.650 11.435 -10.529 1.00 39.50 236 ALA A C 1
ATOM 1717 O O . ALA A 1 236 ? 13.859 10.717 -9.553 1.00 39.50 236 ALA A O 1
ATOM 1718 N N . ALA A 1 237 ? 14.454 11.469 -11.592 1.00 29.72 237 ALA A N 1
ATOM 1719 C CA . ALA A 1 237 ? 15.826 10.976 -11.576 1.00 29.72 237 ALA A CA 1
ATOM 1720 C C . ALA A 1 237 ? 16.677 11.748 -12.599 1.00 29.72 237 ALA A C 1
ATOM 1722 O O . ALA A 1 237 ? 16.414 11.732 -13.798 1.00 29.72 237 ALA A O 1
ATOM 1723 N N . SER A 1 238 ? 17.725 12.389 -12.076 1.00 31.72 238 SER A N 1
ATOM 1724 C CA . SER A 1 238 ? 18.901 12.977 -12.739 1.00 31.72 238 SER A CA 1
ATOM 1725 C C . SER A 1 238 ? 18.743 14.260 -13.576 1.00 31.72 238 SER A C 1
ATOM 1727 O O . SER A 1 238 ? 18.365 14.262 -14.742 1.00 31.72 238 SER A O 1
ATOM 1729 N N . GLY A 1 239 ? 19.187 15.365 -12.971 1.00 27.05 239 GLY A N 1
ATOM 1730 C CA . GLY A 1 239 ? 19.677 16.563 -13.645 1.00 27.05 239 GLY A CA 1
ATOM 1731 C C . GLY A 1 239 ? 21.032 16.957 -13.059 1.00 27.05 239 GLY A C 1
ATOM 1732 O O . GLY A 1 239 ? 21.139 17.951 -12.348 1.00 27.05 239 GLY A O 1
ATOM 1733 N N . SER A 1 240 ? 22.058 16.144 -13.317 1.00 31.50 240 SER A N 1
ATOM 1734 C CA . SER A 1 240 ? 23.464 16.515 -13.165 1.00 31.50 240 SER A CA 1
ATOM 1735 C C . SER A 1 240 ? 23.825 17.514 -14.267 1.00 31.50 240 SER A C 1
ATOM 1737 O O . SER A 1 240 ? 24.113 17.127 -15.400 1.00 31.50 240 SER A O 1
ATOM 1739 N N . ALA A 1 241 ? 23.787 18.807 -13.953 1.00 28.19 241 ALA A N 1
ATOM 1740 C CA . ALA A 1 241 ? 24.444 19.814 -14.772 1.00 28.19 241 ALA A CA 1
ATOM 1741 C C . ALA A 1 241 ? 25.945 19.793 -14.448 1.00 28.19 241 ALA A C 1
ATOM 1743 O O . ALA A 1 241 ? 26.360 20.100 -13.332 1.00 28.19 241 ALA A O 1
ATOM 1744 N N . THR A 1 242 ? 26.753 19.407 -15.429 1.00 29.80 242 THR A N 1
ATOM 1745 C CA . THR A 1 242 ? 28.210 19.565 -15.444 1.00 29.80 242 THR A CA 1
ATOM 1746 C C . THR A 1 242 ? 28.596 21.001 -15.056 1.00 29.80 242 THR A C 1
ATOM 1748 O O . THR A 1 242 ? 28.156 21.930 -15.739 1.00 29.80 242 THR A O 1
ATOM 1751 N N . PRO A 1 243 ? 29.445 21.249 -14.040 1.00 33.22 243 PRO A N 1
ATOM 1752 C CA . PRO A 1 243 ? 30.078 22.549 -13.896 1.00 33.22 243 PRO A CA 1
ATOM 1753 C C . PRO A 1 243 ? 31.157 22.646 -14.975 1.00 33.22 243 PRO A C 1
ATOM 1755 O O . PRO A 1 243 ? 32.181 21.963 -14.919 1.00 33.22 243 PRO A O 1
ATOM 1758 N N . GLY A 1 244 ? 30.911 23.480 -15.985 1.00 28.16 244 GLY A N 1
ATOM 1759 C CA . GLY A 1 244 ? 31.969 23.971 -16.856 1.00 28.16 244 GLY A CA 1
ATOM 1760 C C . GLY A 1 244 ? 33.086 24.552 -15.991 1.00 28.16 244 GLY A C 1
ATOM 1761 O O . GLY A 1 244 ? 32.830 25.347 -15.087 1.00 28.16 244 GLY A O 1
ATOM 1762 N N . GLY A 1 245 ? 34.314 24.096 -16.234 1.00 29.89 245 GLY A N 1
ATOM 1763 C CA . GLY A 1 245 ? 35.491 24.514 -15.490 1.00 29.89 245 GLY A CA 1
ATOM 1764 C C . GLY A 1 245 ? 35.638 26.032 -15.484 1.00 29.89 245 GLY A C 1
ATOM 1765 O O . GLY A 1 245 ? 35.955 26.641 -16.502 1.00 29.89 245 GLY A O 1
ATOM 1766 N N . VAL A 1 246 ? 35.464 26.632 -14.312 1.00 29.75 246 VAL A N 1
ATOM 1767 C CA . VAL A 1 246 ? 36.019 27.948 -14.021 1.00 29.75 246 VAL A CA 1
ATOM 1768 C C . VAL A 1 246 ? 37.417 27.700 -13.475 1.00 29.75 246 VAL A C 1
ATOM 1770 O O . VAL A 1 246 ? 37.590 27.244 -12.346 1.00 29.75 246 VAL A O 1
ATOM 1773 N N . LYS A 1 247 ? 38.426 27.967 -14.312 1.00 32.66 247 LYS A N 1
ATOM 1774 C CA . LYS A 1 247 ? 39.795 28.195 -13.849 1.00 32.66 247 LYS A CA 1
ATOM 1775 C C . LYS A 1 247 ? 39.748 29.377 -12.887 1.00 32.66 247 LYS A C 1
ATOM 1777 O O . LYS A 1 247 ? 39.527 30.508 -13.311 1.00 32.66 247 LYS A O 1
ATOM 1782 N N . ILE A 1 248 ? 39.939 29.105 -11.604 1.00 33.09 248 ILE A N 1
ATOM 1783 C CA . ILE A 1 248 ? 40.249 30.139 -10.626 1.00 33.09 248 ILE A CA 1
ATOM 1784 C C . ILE A 1 248 ? 41.705 30.503 -10.910 1.00 33.09 248 ILE A C 1
ATOM 1786 O O . ILE A 1 248 ? 42.599 29.688 -10.700 1.00 33.09 248 ILE A O 1
ATOM 1790 N N . ALA A 1 249 ? 41.913 31.659 -11.537 1.00 34.47 249 ALA A N 1
ATOM 1791 C CA . ALA A 1 249 ? 43.243 32.190 -11.773 1.00 34.47 249 ALA A CA 1
ATOM 1792 C C . ALA A 1 249 ? 43.928 32.467 -10.430 1.00 34.47 249 ALA A C 1
ATOM 1794 O O . ALA A 1 249 ? 43.312 33.000 -9.504 1.00 34.47 249 ALA A O 1
ATOM 1795 N N . ASP A 1 250 ? 45.195 32.070 -10.376 1.00 32.50 250 ASP A N 1
ATOM 1796 C CA . ASP A 1 250 ? 46.151 32.364 -9.324 1.00 32.50 250 ASP A CA 1
ATOM 1797 C C . ASP A 1 250 ? 46.303 33.868 -9.058 1.00 32.50 250 ASP A C 1
ATOM 1799 O O . ASP A 1 250 ? 45.997 34.733 -9.880 1.00 32.50 250 ASP A O 1
ATOM 1803 N N . ALA A 1 251 ? 46.802 34.137 -7.857 1.00 33.03 251 ALA A N 1
ATOM 1804 C CA . ALA A 1 251 ? 47.090 35.440 -7.295 1.00 33.03 251 ALA A CA 1
ATOM 1805 C C . ALA A 1 251 ? 48.122 36.278 -8.080 1.00 33.03 251 ALA A C 1
ATOM 1807 O O . ALA A 1 251 ? 48.989 35.755 -8.771 1.00 33.03 251 ALA A O 1
ATOM 1808 N N . ALA A 1 252 ? 48.085 37.578 -7.764 1.00 34.22 252 ALA A N 1
ATOM 1809 C CA . ALA A 1 252 ? 49.191 38.538 -7.788 1.00 34.22 252 ALA A CA 1
ATOM 1810 C C . ALA A 1 252 ? 49.684 39.057 -9.152 1.00 34.22 252 ALA A C 1
ATOM 1812 O O . ALA A 1 252 ? 50.517 38.438 -9.805 1.00 34.22 252 ALA A O 1
ATOM 1813 N N . SER A 1 253 ? 49.273 40.292 -9.467 1.00 38.00 253 SER A N 1
ATOM 1814 C CA . SER A 1 253 ? 50.155 41.451 -9.722 1.00 38.00 253 SER A CA 1
ATOM 1815 C C . SER A 1 253 ? 49.313 42.696 -9.977 1.00 38.00 253 SER A C 1
ATOM 1817 O O . SER A 1 253 ? 48.490 42.629 -10.919 1.00 38.00 253 SER A O 1
#

Secondary structure (DSSP, 8-state):
------------HHHHHTSHHHHSHHHHHHHHHHHHHHHHHHHH-HHHH-TT-TTSHHHHHHHHHTT-TTHHHHHHHHHTHHHHHHHHHHHHHHHHHHHHHTSSHHHHHHHHHHHHHHHHHHTGGG-SSGGG-HHHHHHHHHHHHHHHTTTTSS-HHHHHHHHHHHHTT--SSPPSS--HHHHHHHHHHHHHHHHHHHHHHHHHHHHHHHHHHHHHTTS---------------TTS-----------PPP--